Protein AF-A0A5R8ZY72-F1 (afdb_monomer_lite)

Sequence (227 aa):
MTNWKEHFWNKTVRDTLLGGVYLAILAAFWSLAKKGWDNYSSAASGLFEWLATPLTFSFEVPVWGIIIVYVAALVALAALSVQLGRRSFLLWRARSVLRQSRIDEERQQELARVADEVARRLGHDAPKVPAPTVTQSPPPSEDNSGRLRLVLSPFTVNLVTFAIFDFLKRIGRPATAAEISDKRKLDREEVLEVLYRLELDGLVEWDTDRYKRKLYALTPKGVAAAK

Radius of gyration: 31.61 Å; chains: 1; bounding box: 77×56×95 Å

Foldseek 3Di:
DPDPVVVVVVVVVVVVVVVVVVVVVVVVVVVCVVVCVVVVPPDPVPVVVVVPPDPPDPDDPPVVVVVVVVVVVVVVVVVVVVVVVVVVVVVVVVVVVVVVVVVVVVVVVVVVVVVVVVVVVVPDPPPPPPDPDPPPDPPDDPDDPDDPPPPDDPDPPDPLLLLLLVVLLVVVFWDALVRSCVVSVHDSVVSVVSLVVCVVVVQKDWDADPVRTTTIHGDPNVNVVND

InterPro domains:
  IPR036388 Winged helix-like DNA-binding domain superfamily [G3DSA:1.10.10.10] (145-227)
  IPR036390 Winged helix DNA-binding domain superfamily [SSF46785] (147-222)

Structure (mmCIF, N/CA/C/O backbone):
data_AF-A0A5R8ZY72-F1
#
_entry.id   AF-A0A5R8ZY72-F1
#
loop_
_atom_site.group_PDB
_atom_site.id
_atom_site.type_symbol
_atom_site.label_atom_id
_atom_site.label_alt_id
_atom_site.label_comp_id
_atom_site.label_asym_id
_atom_site.label_entity_id
_atom_site.label_seq_id
_atom_site.pdbx_PDB_ins_code
_atom_site.Cartn_x
_atom_site.Cartn_y
_atom_site.Cartn_z
_atom_site.occupancy
_atom_site.B_iso_or_equiv
_atom_site.auth_seq_id
_atom_site.auth_comp_id
_atom_site.auth_asym_id
_atom_site.auth_atom_id
_atom_site.pdbx_PDB_model_num
ATOM 1 N N . MET A 1 1 ? 36.702 5.501 -60.810 1.00 48.62 1 MET A N 1
ATOM 2 C CA . MET A 1 1 ? 36.052 6.153 -59.652 1.00 48.62 1 MET A CA 1
ATOM 3 C C . MET A 1 1 ? 34.739 5.434 -59.391 1.00 48.62 1 MET A C 1
ATOM 5 O O . MET A 1 1 ? 33.734 5.756 -60.002 1.00 48.62 1 MET A O 1
ATOM 9 N N . THR A 1 2 ? 34.776 4.373 -58.592 1.00 49.44 2 THR A N 1
ATOM 10 C CA . THR A 1 2 ? 33.597 3.573 -58.229 1.00 49.44 2 THR A CA 1
ATOM 11 C C . THR A 1 2 ? 32.667 4.387 -57.322 1.00 49.44 2 THR A C 1
ATOM 13 O O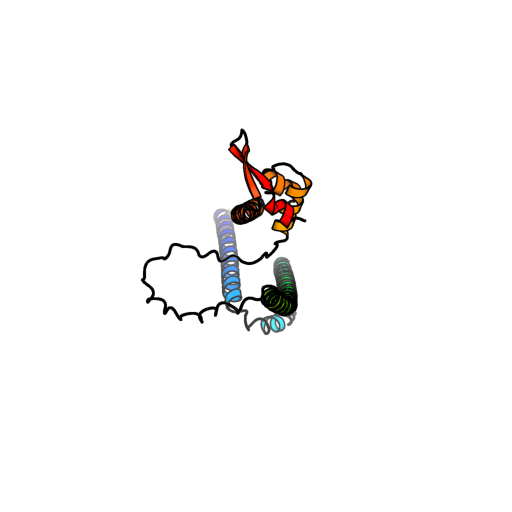 . THR A 1 2 ? 33.128 5.123 -56.450 1.00 49.44 2 THR A O 1
ATOM 16 N N . ASN A 1 3 ? 31.360 4.306 -57.584 1.00 57.09 3 ASN A N 1
ATOM 17 C CA . ASN A 1 3 ? 30.312 5.191 -57.071 1.00 57.09 3 ASN A CA 1
ATOM 18 C C . ASN A 1 3 ? 30.240 5.248 -55.535 1.00 57.09 3 ASN A C 1
ATOM 20 O O . ASN A 1 3 ? 29.509 4.495 -54.896 1.00 57.09 3 ASN A O 1
ATOM 24 N N . TRP A 1 4 ? 30.914 6.224 -54.929 1.00 49.41 4 TRP A N 1
ATOM 25 C CA . TRP A 1 4 ? 30.792 6.521 -53.496 1.00 49.41 4 TRP A CA 1
ATOM 26 C C . TRP A 1 4 ? 29.337 6.757 -53.056 1.00 49.41 4 TRP A C 1
ATOM 28 O O . TRP A 1 4 ? 28.944 6.359 -51.963 1.00 49.41 4 TRP A O 1
ATOM 38 N N . LYS A 1 5 ? 28.505 7.335 -53.931 1.00 63.16 5 LYS A N 1
ATOM 39 C CA . LYS A 1 5 ? 27.074 7.559 -53.665 1.00 63.16 5 LYS A CA 1
ATOM 40 C C . LYS A 1 5 ? 26.279 6.258 -53.500 1.00 63.16 5 L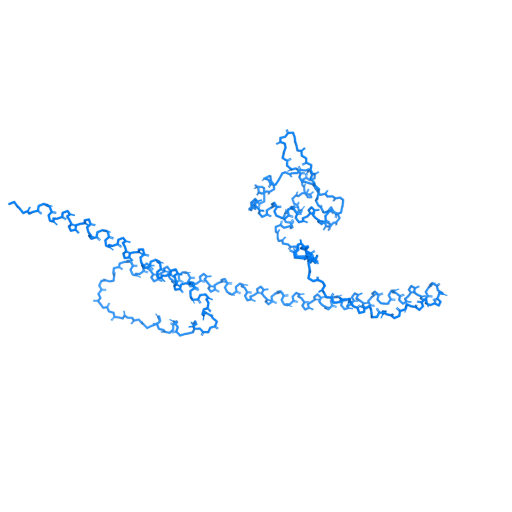YS A C 1
ATOM 42 O O . LYS A 1 5 ? 25.357 6.210 -52.694 1.00 63.16 5 LYS A O 1
ATOM 47 N N . GLU A 1 6 ? 26.663 5.199 -54.205 1.00 63.88 6 GLU A N 1
ATOM 48 C CA . GLU A 1 6 ? 25.975 3.902 -54.181 1.00 63.88 6 GLU A CA 1
ATOM 49 C C . GLU A 1 6 ? 26.269 3.134 -52.880 1.00 63.88 6 GLU A C 1
ATOM 51 O O . GLU A 1 6 ? 25.413 2.423 -52.352 1.00 63.88 6 GLU A O 1
ATOM 56 N N . HIS A 1 7 ? 27.452 3.356 -52.295 1.00 64.19 7 HIS A N 1
ATOM 57 C CA . HIS A 1 7 ? 27.852 2.741 -51.030 1.00 64.19 7 HIS A CA 1
ATOM 58 C C . HIS A 1 7 ? 27.135 3.354 -49.814 1.00 64.19 7 HIS A C 1
ATOM 60 O O . HIS A 1 7 ? 26.687 2.625 -48.928 1.00 64.19 7 HIS A O 1
ATOM 66 N N . PHE A 1 8 ? 26.961 4.680 -49.783 1.00 65.06 8 PHE A N 1
ATOM 67 C CA . PHE A 1 8 ? 26.232 5.344 -48.694 1.00 65.06 8 PHE A CA 1
ATOM 68 C C . PHE A 1 8 ? 24.728 5.077 -48.750 1.00 65.06 8 PHE A C 1
ATOM 70 O O . PHE A 1 8 ? 24.129 4.795 -47.712 1.00 65.06 8 PHE A O 1
ATOM 77 N N . TRP A 1 9 ? 24.133 5.083 -49.948 1.00 55.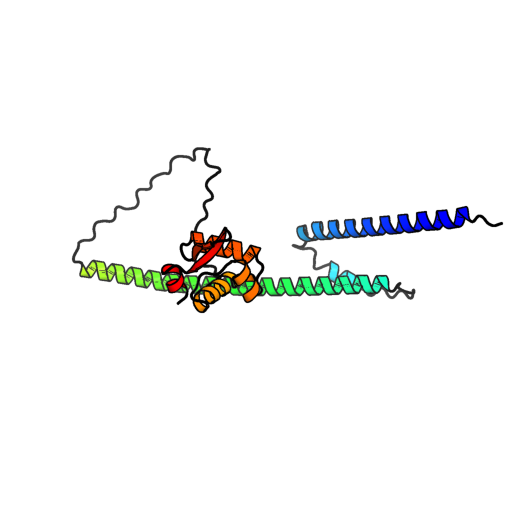72 9 TRP A N 1
ATOM 78 C CA . TRP A 1 9 ? 22.708 4.790 -50.111 1.00 55.72 9 TRP A CA 1
ATOM 79 C C . TRP A 1 9 ? 22.358 3.388 -49.598 1.00 55.72 9 TRP A C 1
ATOM 81 O O . TRP A 1 9 ? 21.416 3.221 -48.825 1.00 55.72 9 TRP A O 1
ATOM 91 N N . ASN A 1 10 ? 23.177 2.385 -49.929 1.00 68.38 10 ASN A N 1
ATOM 92 C CA . ASN A 1 10 ? 22.976 1.021 -49.440 1.00 68.38 10 ASN A CA 1
ATOM 93 C C . ASN A 1 10 ? 23.128 0.883 -47.919 1.00 68.38 10 ASN A C 1
ATOM 95 O O . ASN A 1 10 ? 22.452 0.046 -47.323 1.00 68.38 10 ASN A O 1
ATOM 99 N N . LYS A 1 11 ? 23.981 1.691 -47.278 1.00 68.62 11 LYS A N 1
ATOM 100 C CA . LYS A 1 11 ? 24.168 1.639 -45.823 1.00 68.62 11 LYS A CA 1
ATOM 101 C C . LYS A 1 11 ? 22.970 2.236 -45.081 1.00 68.62 11 LYS A C 1
ATOM 103 O O . LYS A 1 11 ? 22.391 1.571 -44.231 1.00 68.62 11 LYS A O 1
ATOM 108 N N . THR A 1 12 ? 22.525 3.432 -45.467 1.00 68.81 12 THR A N 1
ATOM 109 C CA . THR A 1 12 ? 21.388 4.104 -44.815 1.00 68.81 12 THR A CA 1
ATOM 110 C C . THR A 1 12 ? 20.076 3.351 -45.029 1.00 68.81 12 THR A C 1
ATOM 112 O O . THR A 1 12 ? 19.300 3.191 -44.089 1.00 68.81 12 THR A O 1
ATOM 115 N N . VAL A 1 13 ? 19.833 2.826 -46.233 1.00 67.12 13 VAL A N 1
ATOM 116 C CA . VAL A 1 13 ? 18.630 2.024 -46.506 1.00 67.12 13 VAL A CA 1
ATOM 117 C C . VAL A 1 13 ? 18.646 0.721 -45.701 1.00 67.12 13 VAL A C 1
ATOM 119 O O . VAL A 1 13 ? 17.627 0.361 -45.116 1.00 67.12 13 VAL A O 1
ATOM 122 N N . ARG A 1 14 ? 19.799 0.046 -45.588 1.00 67.12 14 ARG A N 1
ATOM 123 C CA . ARG A 1 14 ? 19.936 -1.184 -44.790 1.00 67.12 14 ARG A CA 1
ATOM 124 C C . ARG A 1 14 ? 19.714 -0.938 -43.299 1.00 67.12 14 ARG A C 1
ATOM 126 O O . ARG A 1 14 ? 18.977 -1.697 -42.678 1.00 67.12 14 ARG A O 1
ATOM 133 N N . ASP A 1 15 ? 20.286 0.124 -42.743 1.00 68.94 15 ASP A N 1
ATOM 134 C CA . ASP A 1 15 ? 20.157 0.438 -41.315 1.00 68.94 15 ASP A CA 1
ATOM 135 C C . ASP A 1 15 ? 18.717 0.852 -40.960 1.00 68.94 15 ASP A C 1
ATOM 137 O O . ASP A 1 15 ? 18.186 0.462 -39.919 1.00 68.94 15 ASP A O 1
ATOM 141 N N . THR A 1 16 ? 18.032 1.556 -41.868 1.00 69.38 16 THR A N 1
ATOM 142 C CA . THR A 1 16 ? 16.622 1.945 -41.686 1.00 69.38 16 THR A CA 1
ATOM 143 C C . THR A 1 16 ? 15.679 0.744 -41.832 1.00 69.38 16 THR A C 1
ATOM 145 O O . THR A 1 16 ? 14.731 0.603 -41.057 1.00 69.38 16 THR A O 1
ATOM 148 N N . LEU A 1 17 ? 15.961 -0.170 -42.769 1.00 67.44 17 LEU A N 1
ATOM 149 C CA . LEU A 1 17 ? 15.231 -1.435 -42.909 1.00 67.44 17 LEU A CA 1
ATOM 150 C C . LEU A 1 17 ? 15.414 -2.329 -41.677 1.00 67.44 17 LEU A C 1
ATOM 152 O O . LEU A 1 17 ? 14.433 -2.872 -41.174 1.00 67.44 17 LEU A O 1
ATOM 156 N N . LEU A 1 18 ? 16.633 -2.441 -41.145 1.00 69.50 18 LEU A N 1
ATOM 157 C CA . LEU A 1 18 ? 16.906 -3.218 -39.931 1.00 69.50 18 LEU A CA 1
ATOM 158 C C . LEU A 1 18 ? 16.210 -2.621 -38.699 1.00 69.50 18 LEU A C 1
ATOM 160 O O . LEU A 1 18 ? 15.627 -3.368 -37.911 1.00 69.50 18 LEU A O 1
ATOM 164 N N . GLY A 1 19 ? 16.191 -1.291 -38.564 1.00 69.94 19 GLY A N 1
ATOM 165 C CA . GLY A 1 19 ? 15.448 -0.605 -37.502 1.00 69.94 19 GLY A CA 1
ATOM 166 C C . GLY A 1 19 ? 13.931 -0.825 -37.590 1.00 69.94 19 GLY A C 1
ATOM 167 O O . GLY A 1 19 ? 13.285 -1.103 -36.577 1.00 69.94 19 GLY A O 1
ATOM 168 N N . GLY A 1 20 ? 13.366 -0.776 -38.801 1.00 69.81 20 GLY A N 1
ATOM 169 C CA . GLY A 1 20 ? 11.946 -1.055 -39.041 1.00 69.81 20 GLY A CA 1
ATOM 170 C C . GLY A 1 20 ? 11.559 -2.507 -38.743 1.00 69.81 20 GLY A C 1
ATOM 171 O O . GLY A 1 20 ? 10.540 -2.756 -38.098 1.00 69.81 20 GLY A O 1
ATOM 172 N N . VAL A 1 21 ? 12.401 -3.467 -39.137 1.00 67.94 21 VAL A N 1
ATOM 173 C CA . VAL A 1 21 ? 12.203 -4.894 -38.837 1.00 67.94 21 VAL A CA 1
ATOM 174 C C . VAL A 1 21 ? 12.263 -5.151 -37.329 1.00 67.94 21 VAL A C 1
ATOM 176 O O . VAL A 1 21 ? 11.414 -5.868 -36.802 1.00 67.94 21 VAL A O 1
ATOM 179 N N . TYR A 1 22 ? 13.195 -4.522 -36.608 1.00 71.50 22 TYR A N 1
ATOM 180 C CA . TYR A 1 22 ? 13.293 -4.664 -35.152 1.00 71.50 22 TYR A CA 1
ATOM 181 C C . TYR A 1 22 ? 12.036 -4.153 -34.430 1.00 71.50 22 TYR A C 1
ATOM 183 O O . TYR A 1 22 ? 11.494 -4.838 -33.560 1.00 71.50 22 TYR A O 1
ATOM 191 N N . LEU A 1 23 ? 11.518 -2.988 -34.833 1.00 66.88 23 LEU A N 1
ATOM 192 C CA . LEU A 1 23 ? 10.278 -2.428 -34.285 1.00 66.88 23 LEU A CA 1
ATOM 193 C C . LEU A 1 23 ? 9.049 -3.290 -34.610 1.00 66.88 23 LEU A C 1
ATOM 195 O O . LEU A 1 23 ? 8.193 -3.478 -33.744 1.00 66.88 23 LEU A O 1
ATOM 199 N N . ALA A 1 24 ? 8.975 -3.859 -35.816 1.00 66.56 24 ALA A N 1
ATOM 200 C CA . ALA A 1 24 ? 7.896 -4.767 -36.204 1.00 66.56 24 ALA A CA 1
ATOM 201 C C . ALA A 1 24 ? 7.916 -6.070 -35.388 1.00 66.56 24 ALA A C 1
ATOM 203 O O . ALA A 1 24 ? 6.865 -6.530 -34.940 1.00 66.56 24 ALA A O 1
ATOM 204 N N . ILE A 1 25 ? 9.104 -6.627 -35.134 1.00 67.94 25 ILE A N 1
ATOM 205 C CA . ILE A 1 25 ? 9.281 -7.804 -34.275 1.00 67.94 25 ILE A CA 1
ATOM 206 C C . ILE A 1 25 ? 8.833 -7.476 -32.846 1.00 67.94 25 ILE A C 1
ATOM 208 O O . ILE A 1 25 ? 8.017 -8.204 -32.283 1.00 67.94 25 ILE A O 1
ATOM 212 N N . LEU A 1 26 ? 9.275 -6.351 -32.276 1.00 71.62 26 LEU A N 1
ATOM 213 C CA . LEU A 1 26 ? 8.889 -5.939 -30.923 1.00 71.62 26 LEU A CA 1
ATOM 214 C C . LEU A 1 26 ? 7.365 -5.749 -30.785 1.00 71.62 26 LEU A C 1
ATOM 216 O O . LEU A 1 26 ? 6.764 -6.197 -29.808 1.00 71.62 26 LEU A O 1
ATOM 220 N N . ALA A 1 27 ? 6.728 -5.139 -31.789 1.00 67.06 27 ALA A N 1
ATOM 221 C CA . ALA A 1 27 ? 5.279 -4.954 -31.835 1.00 67.06 27 ALA A CA 1
ATOM 222 C C . ALA A 1 27 ? 4.523 -6.287 -31.983 1.00 67.06 27 ALA A C 1
ATOM 224 O O . ALA A 1 27 ? 3.491 -6.488 -31.336 1.00 67.06 27 ALA A O 1
ATOM 225 N N . ALA A 1 28 ? 5.049 -7.221 -32.780 1.00 64.62 28 ALA A N 1
ATOM 226 C CA . ALA A 1 28 ? 4.497 -8.566 -32.906 1.00 64.62 28 ALA A CA 1
ATOM 227 C C . ALA A 1 28 ? 4.594 -9.339 -31.581 1.00 64.62 28 ALA A C 1
ATOM 229 O O . ALA A 1 28 ? 3.602 -9.937 -31.168 1.00 64.62 28 ALA A O 1
ATOM 230 N N . PHE A 1 29 ? 5.723 -9.258 -30.866 1.00 67.12 29 PHE A N 1
ATOM 231 C CA . PHE A 1 29 ? 5.887 -9.855 -29.534 1.00 67.12 29 PHE A CA 1
ATOM 232 C C . PHE A 1 29 ? 4.962 -9.221 -28.491 1.00 67.12 29 PHE A C 1
ATOM 234 O O . PHE A 1 29 ? 4.364 -9.944 -27.698 1.00 67.12 29 PHE A O 1
ATOM 241 N N . TRP A 1 30 ? 4.774 -7.900 -28.521 1.00 73.31 30 TRP A N 1
ATOM 242 C CA . TRP A 1 30 ? 3.817 -7.212 -27.648 1.00 73.31 30 TRP A CA 1
ATOM 243 C C . TRP A 1 30 ? 2.370 -7.656 -27.919 1.00 73.31 30 TRP A C 1
ATOM 245 O O . TRP A 1 30 ? 1.605 -7.919 -26.990 1.00 73.31 30 TRP A O 1
ATOM 255 N N . SER A 1 31 ? 1.999 -7.807 -29.195 1.00 63.22 31 SER A N 1
ATOM 256 C CA . SER A 1 31 ? 0.680 -8.301 -29.606 1.00 63.22 31 SER A CA 1
ATOM 257 C C . SER A 1 31 ? 0.469 -9.776 -29.242 1.00 63.22 31 SER A C 1
ATOM 259 O O . SER A 1 31 ? -0.597 -10.130 -28.736 1.00 63.22 31 SER A O 1
ATOM 261 N N . LEU A 1 32 ? 1.486 -10.630 -29.426 1.00 54.84 32 LEU A N 1
ATOM 262 C CA . LEU A 1 32 ? 1.448 -12.043 -29.035 1.00 54.84 32 LEU A CA 1
ATOM 263 C C . LEU A 1 32 ? 1.414 -12.221 -27.517 1.00 54.84 32 LEU A C 1
ATOM 265 O O . LEU A 1 32 ? 0.702 -13.095 -27.039 1.00 54.84 32 LEU A O 1
ATOM 269 N N . ALA A 1 33 ? 2.142 -11.404 -26.755 1.00 55.91 33 ALA A N 1
ATOM 270 C CA . ALA A 1 33 ? 2.104 -11.431 -25.296 1.00 55.91 33 ALA A CA 1
ATOM 271 C C . ALA A 1 33 ? 0.718 -11.027 -24.779 1.00 55.91 33 ALA A C 1
ATOM 273 O O . ALA A 1 33 ? 0.165 -11.702 -23.911 1.00 55.91 33 ALA A O 1
ATOM 274 N N . LYS A 1 34 ? 0.118 -9.988 -25.377 1.00 58.28 34 LYS A N 1
ATOM 275 C CA . LYS A 1 34 ? -1.241 -9.542 -25.050 1.00 58.28 34 LYS A CA 1
ATOM 276 C C . LYS A 1 34 ? -2.290 -10.608 -25.398 1.00 58.28 34 LYS A C 1
ATOM 278 O O . LYS A 1 34 ? -3.049 -11.005 -24.526 1.00 58.28 34 LYS A O 1
ATOM 283 N N . LYS A 1 35 ? -2.261 -11.157 -26.621 1.00 46.72 35 LYS A N 1
ATOM 284 C CA . LYS A 1 35 ? -3.148 -12.264 -27.041 1.00 46.72 35 LYS A CA 1
ATOM 285 C C . LYS A 1 35 ? -2.897 -13.565 -26.283 1.00 46.72 35 LYS A C 1
ATOM 287 O O . LYS A 1 35 ? -3.811 -14.363 -26.119 1.00 46.72 35 LYS A O 1
ATOM 292 N N . GLY A 1 36 ? -1.661 -13.813 -25.867 1.00 49.34 36 GLY A N 1
ATOM 293 C CA . GLY A 1 36 ? -1.294 -14.964 -25.058 1.00 49.34 36 GLY A CA 1
ATOM 294 C C . GLY A 1 36 ? -1.966 -14.882 -23.698 1.00 49.34 36 GLY A C 1
ATOM 295 O O . GLY A 1 36 ? -2.588 -15.847 -23.268 1.00 49.34 36 GLY A O 1
ATOM 296 N N . TRP A 1 37 ? -1.924 -13.719 -23.050 1.00 47.88 37 TRP A N 1
ATOM 297 C CA . TRP A 1 37 ? -2.561 -13.526 -21.747 1.00 47.88 37 TRP A CA 1
ATOM 298 C C . TRP A 1 37 ? -4.070 -13.805 -21.768 1.00 47.88 37 TRP A C 1
ATOM 300 O O . TRP A 1 37 ? -4.597 -14.352 -20.801 1.00 47.88 37 TRP A O 1
ATOM 310 N N . ASP A 1 38 ? -4.714 -13.543 -22.905 1.00 51.50 38 ASP A N 1
ATOM 311 C CA . ASP A 1 38 ? -6.134 -13.821 -23.125 1.00 51.50 38 ASP A CA 1
ATOM 312 C C . ASP A 1 38 ? -6.421 -15.300 -23.481 1.00 51.50 38 ASP A C 1
ATOM 314 O O . ASP A 1 38 ? -7.514 -15.797 -23.221 1.00 51.50 38 ASP A O 1
ATOM 318 N N . ASN A 1 39 ? -5.438 -16.036 -24.024 1.00 45.75 39 ASN A N 1
ATOM 319 C CA . ASN A 1 39 ? -5.588 -17.423 -24.501 1.00 45.75 39 ASN A CA 1
ATOM 320 C C . ASN A 1 39 ? -4.944 -18.502 -23.593 1.00 45.75 39 ASN A C 1
ATOM 322 O O . ASN A 1 39 ? -5.186 -19.697 -23.781 1.00 45.75 39 ASN A O 1
ATOM 326 N N . TYR A 1 40 ? -4.123 -18.135 -22.600 1.00 48.78 40 TYR A N 1
ATOM 327 C CA . TYR A 1 40 ? -3.349 -19.069 -21.757 1.00 48.78 40 TYR A CA 1
ATOM 328 C C . TYR A 1 40 ? -4.151 -19.781 -20.646 1.00 48.78 40 TYR A C 1
ATOM 330 O O . TYR A 1 40 ? -3.561 -20.262 -19.677 1.00 48.78 40 TYR A O 1
ATOM 338 N N . SER A 1 41 ? -5.473 -19.935 -20.778 1.00 51.09 41 SER A N 1
ATOM 339 C CA . SER A 1 41 ? -6.209 -20.876 -19.918 1.00 51.09 41 SER A CA 1
ATOM 340 C C . SER A 1 41 ? -6.108 -22.338 -20.391 1.00 51.09 41 SER A C 1
ATOM 342 O O . SER A 1 41 ? -6.341 -23.225 -19.574 1.00 51.09 41 SER A O 1
ATOM 344 N N . SER A 1 42 ? -5.689 -22.632 -21.640 1.00 46.00 42 SER A N 1
ATOM 345 C CA . SER A 1 42 ? -5.556 -24.036 -22.100 1.00 46.00 42 SER A CA 1
ATOM 346 C C . SER A 1 42 ? -4.390 -24.395 -23.047 1.00 46.00 42 SER A C 1
ATOM 348 O O . SER A 1 42 ? -4.079 -25.577 -23.173 1.00 46.00 42 SER A O 1
ATOM 350 N N . ALA A 1 43 ? -3.676 -23.443 -23.667 1.00 43.88 43 ALA A N 1
ATOM 351 C CA . ALA A 1 43 ? -2.690 -23.746 -24.727 1.00 43.88 43 ALA A CA 1
ATOM 352 C C . ALA A 1 43 ? -1.221 -23.963 -24.277 1.00 43.88 43 ALA A C 1
ATOM 354 O O . ALA A 1 43 ? -0.369 -24.319 -25.091 1.00 43.88 43 ALA A O 1
ATOM 355 N N . ALA A 1 44 ? -0.888 -23.772 -22.994 1.00 49.88 44 ALA A N 1
ATOM 356 C CA . 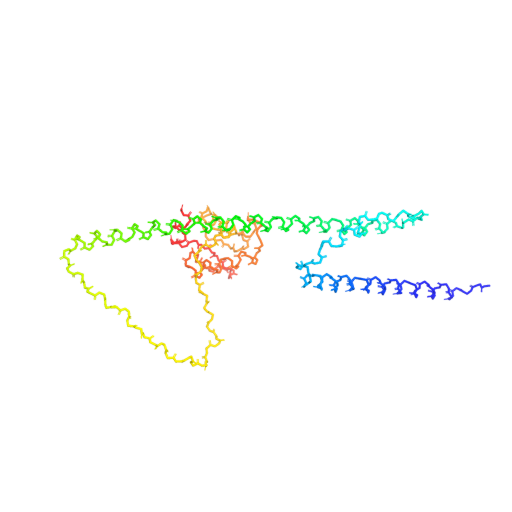ALA A 1 44 ? 0.504 -23.799 -22.514 1.00 49.88 44 ALA A CA 1
ATOM 357 C C . ALA A 1 44 ? 1.184 -25.188 -22.577 1.00 49.88 44 ALA A C 1
ATOM 359 O O . ALA A 1 44 ? 2.407 -25.267 -22.525 1.00 49.88 44 ALA A O 1
ATOM 360 N N . SER A 1 45 ? 0.420 -26.277 -22.717 1.00 45.56 45 SER A N 1
ATOM 361 C CA . SER A 1 45 ? 0.945 -27.653 -22.714 1.00 45.56 45 SER A CA 1
ATOM 362 C C . SER A 1 45 ? 1.624 -28.067 -24.026 1.00 45.56 45 SER A C 1
ATOM 364 O O . SER A 1 45 ? 2.558 -28.857 -23.989 1.00 45.56 45 SER A O 1
ATOM 366 N N . GLY A 1 46 ? 1.188 -27.547 -25.179 1.00 46.44 46 GLY A N 1
ATOM 367 C CA . GLY A 1 46 ? 1.720 -27.963 -26.490 1.00 46.44 46 GLY A CA 1
ATOM 368 C C . GLY A 1 46 ? 2.978 -27.207 -26.929 1.00 46.44 46 GLY A C 1
ATOM 369 O O . GLY A 1 46 ? 3.764 -27.702 -27.731 1.00 46.44 46 GLY A O 1
ATOM 370 N N . LEU A 1 47 ? 3.201 -26.006 -26.383 1.00 48.47 47 LEU A N 1
ATOM 371 C CA . LEU A 1 47 ? 4.321 -25.140 -26.769 1.00 48.47 47 LEU A CA 1
ATOM 372 C C . LEU A 1 47 ? 5.670 -25.631 -26.205 1.00 48.47 47 LEU A C 1
ATOM 374 O O . LEU A 1 47 ? 6.713 -25.404 -26.812 1.00 48.47 47 LEU A O 1
ATOM 378 N N . PHE A 1 48 ? 5.649 -26.323 -25.059 1.00 49.91 48 PHE A N 1
ATOM 379 C CA . PHE A 1 48 ? 6.853 -26.852 -24.409 1.00 49.91 48 PHE A CA 1
ATOM 380 C C . PHE A 1 48 ? 7.402 -28.118 -25.085 1.00 49.91 48 PHE A C 1
ATOM 382 O O . PHE A 1 48 ? 8.619 -28.272 -25.143 1.00 49.91 48 PHE A O 1
ATOM 389 N N . GLU A 1 49 ? 6.552 -28.983 -25.651 1.00 45.78 49 GLU A N 1
ATOM 390 C CA . GLU A 1 49 ? 7.012 -30.154 -26.423 1.00 45.78 49 GLU A CA 1
ATOM 391 C C . GLU A 1 49 ? 7.676 -29.746 -27.744 1.00 45.78 49 GLU A C 1
ATOM 393 O O . GLU A 1 49 ? 8.690 -30.321 -28.136 1.00 45.78 49 GLU A O 1
ATOM 398 N N . TRP A 1 50 ? 7.175 -28.695 -28.399 1.00 51.94 50 TRP A N 1
ATOM 399 C CA . TRP A 1 50 ? 7.764 -28.197 -29.643 1.00 51.94 50 TRP A CA 1
ATOM 400 C C . TRP A 1 50 ? 9.136 -27.533 -29.420 1.00 51.94 50 TRP A C 1
ATOM 402 O O . TRP A 1 50 ? 10.064 -27.747 -30.197 1.00 51.94 50 TRP A O 1
ATOM 412 N N . LEU A 1 51 ? 9.303 -26.805 -28.307 1.00 47.75 51 LEU A N 1
ATOM 413 C CA . LEU A 1 51 ? 10.576 -26.186 -27.903 1.00 47.75 51 LEU A CA 1
ATOM 414 C C . LEU A 1 51 ? 11.657 -27.197 -27.479 1.00 47.75 51 LEU A C 1
ATOM 416 O O . LEU A 1 51 ? 12.840 -26.864 -27.515 1.00 47.75 51 LEU A O 1
ATOM 420 N N . ALA A 1 52 ? 11.275 -28.417 -27.090 1.00 45.22 52 ALA A N 1
ATOM 421 C CA . ALA A 1 52 ? 12.201 -29.464 -26.657 1.00 45.22 52 ALA A CA 1
ATOM 422 C C . ALA A 1 52 ? 12.777 -30.304 -27.811 1.00 45.22 52 ALA A C 1
ATOM 424 O O . ALA A 1 52 ? 13.599 -31.182 -27.560 1.00 45.22 52 ALA A O 1
ATOM 425 N N . THR A 1 53 ? 12.384 -30.046 -29.063 1.00 48.53 53 THR A N 1
ATOM 426 C CA . THR A 1 53 ? 12.943 -30.749 -30.227 1.00 48.53 53 THR A CA 1
ATOM 427 C C . THR A 1 53 ? 14.221 -30.024 -30.669 1.00 48.53 53 THR A C 1
ATOM 429 O O . THR A 1 53 ? 14.129 -28.928 -31.227 1.00 48.53 53 THR A O 1
ATOM 432 N N . PRO A 1 54 ? 15.432 -30.559 -30.415 1.00 43.56 54 PRO A N 1
ATOM 433 C CA . PRO A 1 54 ? 16.655 -29.841 -30.733 1.00 43.56 54 PRO A CA 1
ATOM 434 C C . PRO A 1 54 ? 16.860 -29.842 -32.252 1.00 43.56 54 PRO A C 1
ATOM 436 O O . PRO A 1 54 ? 17.169 -30.872 -32.854 1.00 43.56 54 PRO A O 1
ATOM 439 N N . LEU A 1 55 ? 16.708 -28.669 -32.871 1.00 42.06 55 LEU A N 1
ATOM 440 C CA . LEU A 1 55 ? 17.172 -28.397 -34.229 1.00 42.06 55 LEU A CA 1
ATOM 441 C C . LEU A 1 55 ? 18.705 -28.518 -34.255 1.00 42.06 55 LEU A C 1
ATOM 443 O O . LEU A 1 55 ? 19.443 -27.567 -34.013 1.00 42.06 55 LEU A O 1
ATOM 447 N N . THR A 1 56 ? 19.179 -29.726 -34.543 1.00 40.12 56 THR A N 1
ATOM 448 C CA . THR A 1 56 ? 20.558 -30.036 -34.921 1.00 40.12 56 THR A CA 1
ATOM 449 C C . THR A 1 56 ? 20.788 -29.531 -36.343 1.00 40.12 56 THR A C 1
ATOM 451 O O . THR A 1 56 ? 20.698 -30.278 -37.310 1.00 40.12 56 THR A O 1
ATOM 454 N N . PHE A 1 57 ? 21.059 -28.234 -36.489 1.00 43.09 57 PHE A N 1
ATOM 455 C CA . PHE A 1 57 ? 21.532 -27.670 -37.752 1.00 43.09 57 PHE A CA 1
ATOM 456 C C . PHE A 1 57 ? 22.921 -27.064 -37.546 1.00 43.09 57 PHE A C 1
ATOM 458 O O . PHE A 1 57 ? 23.101 -26.126 -36.773 1.00 43.09 57 PHE A O 1
ATOM 465 N N . SER A 1 58 ? 23.910 -27.641 -38.236 1.00 39.25 58 SER A N 1
ATOM 466 C CA . SER A 1 58 ? 25.321 -27.236 -38.267 1.00 39.25 58 SER A CA 1
ATOM 467 C C . SER A 1 58 ? 25.538 -25.939 -39.053 1.00 39.25 58 SER A C 1
ATOM 469 O O . SER A 1 58 ? 26.190 -25.940 -40.093 1.00 39.25 58 SER A O 1
ATOM 471 N N . PHE A 1 59 ? 24.998 -24.829 -38.562 1.00 47.06 59 PHE A N 1
ATOM 472 C CA . PHE A 1 59 ? 25.302 -23.495 -39.073 1.00 47.06 59 PHE A CA 1
ATOM 473 C C . PHE A 1 59 ? 25.630 -22.571 -37.908 1.00 47.06 59 PHE A C 1
ATOM 475 O O . PHE A 1 59 ? 25.038 -22.702 -36.841 1.00 47.06 59 PHE A O 1
ATOM 482 N N . GLU A 1 60 ? 26.593 -21.671 -38.117 1.00 49.47 60 GLU A N 1
ATOM 483 C CA . GLU A 1 60 ? 26.974 -20.592 -37.203 1.00 49.47 60 GLU A CA 1
ATOM 484 C C . GLU A 1 60 ? 25.721 -19.867 -36.700 1.00 49.47 60 GLU A C 1
ATOM 486 O O . GLU A 1 60 ? 25.197 -18.967 -37.353 1.00 49.47 60 GLU A O 1
ATOM 491 N N . VAL A 1 61 ? 25.194 -20.289 -35.550 1.00 50.50 61 VAL A N 1
ATOM 492 C CA . VAL A 1 61 ? 24.056 -19.619 -34.934 1.00 50.50 61 VAL A CA 1
ATOM 493 C C . VAL A 1 61 ? 24.580 -18.255 -34.495 1.00 50.50 61 VAL A C 1
ATOM 495 O O . VAL A 1 61 ? 25.459 -18.206 -33.627 1.00 50.50 61 VAL A O 1
ATOM 498 N N . PRO A 1 62 ? 24.101 -17.140 -35.082 1.00 58.19 62 PRO A N 1
ATOM 499 C CA . PRO A 1 62 ? 24.549 -15.825 -34.665 1.00 58.19 62 PRO A CA 1
ATOM 500 C C . PRO A 1 62 ? 24.239 -15.702 -33.178 1.00 58.19 62 PRO A C 1
ATOM 502 O O . PRO A 1 62 ? 23.124 -16.001 -32.755 1.00 58.19 62 PRO A O 1
ATOM 505 N N . VAL A 1 63 ? 25.227 -15.281 -32.388 1.00 55.97 63 VAL A N 1
ATOM 506 C CA . VAL A 1 63 ? 25.188 -15.186 -30.914 1.00 55.97 63 VAL A CA 1
ATOM 507 C C . VAL A 1 63 ? 23.863 -14.598 -30.386 1.00 55.97 63 VAL A C 1
ATOM 509 O O . VAL A 1 63 ? 23.359 -15.008 -29.343 1.00 55.97 63 VAL A O 1
ATOM 512 N N . TRP A 1 64 ? 23.234 -13.711 -31.158 1.00 52.84 64 TRP A N 1
ATOM 513 C CA . TRP A 1 64 ? 21.903 -13.146 -30.925 1.00 52.84 64 TRP A CA 1
ATOM 514 C C . TRP A 1 64 ? 20.768 -14.171 -30.752 1.00 52.84 64 TRP A C 1
ATOM 516 O O . TRP A 1 64 ? 19.903 -13.966 -29.905 1.00 52.84 64 TRP A O 1
ATOM 526 N N . GLY A 1 65 ? 20.767 -15.286 -31.488 1.00 63.88 65 GLY A N 1
ATOM 527 C CA . GLY A 1 65 ? 19.756 -16.342 -31.359 1.00 63.88 65 GLY A CA 1
ATOM 528 C C . GLY A 1 65 ? 19.816 -17.046 -30.002 1.00 63.88 65 GLY A C 1
ATOM 529 O O . GLY A 1 65 ? 18.784 -17.273 -29.374 1.00 63.88 65 GLY A O 1
ATOM 530 N N . ILE A 1 66 ? 21.028 -17.296 -29.498 1.00 63.66 66 ILE A N 1
ATOM 531 C CA . ILE A 1 66 ? 21.245 -17.887 -28.170 1.00 63.66 66 ILE A CA 1
ATOM 532 C C . ILE A 1 66 ? 20.779 -16.915 -27.081 1.00 63.66 66 ILE A C 1
ATOM 534 O O . ILE A 1 66 ? 20.113 -17.333 -26.137 1.00 63.66 66 ILE A O 1
ATOM 538 N N . ILE A 1 67 ? 21.055 -15.614 -27.236 1.00 63.22 67 ILE A N 1
ATOM 539 C CA . ILE A 1 67 ? 20.603 -14.582 -26.290 1.00 63.22 67 ILE A CA 1
ATOM 540 C C . ILE A 1 67 ? 19.070 -14.535 -26.227 1.00 63.22 67 ILE A C 1
ATOM 542 O O . ILE A 1 67 ? 18.513 -14.506 -25.132 1.00 63.22 67 ILE A O 1
ATOM 546 N N . ILE A 1 68 ? 18.376 -14.581 -27.368 1.00 68.75 68 ILE A N 1
ATOM 547 C CA . ILE A 1 68 ? 16.904 -14.561 -27.405 1.00 68.75 68 ILE A CA 1
ATOM 548 C C . ILE A 1 68 ? 16.321 -15.798 -26.711 1.00 68.75 68 ILE A C 1
ATOM 550 O O . ILE A 1 68 ? 15.410 -15.661 -25.893 1.00 68.75 68 ILE A O 1
ATOM 554 N N . VAL A 1 69 ? 16.867 -16.989 -26.977 1.00 72.81 69 VAL A N 1
ATOM 555 C CA . VAL A 1 69 ? 16.432 -18.233 -26.317 1.00 72.81 69 VAL A CA 1
ATOM 556 C C . VAL A 1 69 ? 16.691 -18.174 -24.811 1.00 72.81 69 VAL A C 1
ATOM 558 O O . VAL A 1 69 ? 15.823 -18.545 -24.022 1.00 72.81 69 VAL A O 1
ATOM 561 N N . TYR A 1 70 ? 17.843 -17.648 -24.394 1.00 73.31 70 TYR A N 1
ATOM 562 C CA . TYR A 1 70 ? 18.197 -17.515 -22.983 1.00 73.31 70 TYR A CA 1
ATOM 563 C C . TYR A 1 70 ? 17.276 -16.534 -22.248 1.00 73.31 70 TYR A C 1
ATOM 565 O O . TYR A 1 70 ? 16.767 -16.841 -21.171 1.00 73.31 70 TYR A O 1
ATOM 573 N N . VAL A 1 71 ? 16.992 -15.375 -22.849 1.00 71.19 71 VAL A N 1
ATOM 574 C CA . VAL A 1 71 ? 16.061 -14.385 -22.287 1.00 71.19 71 VAL A CA 1
ATOM 575 C C . VAL A 1 71 ? 14.646 -14.959 -22.213 1.00 71.19 71 VAL A C 1
ATOM 577 O O . VAL A 1 71 ? 13.994 -14.823 -21.179 1.00 71.19 71 VAL A O 1
ATOM 580 N N . ALA A 1 72 ? 14.183 -15.660 -23.251 1.00 74.56 72 ALA A N 1
ATOM 581 C CA . ALA A 1 72 ? 12.881 -16.324 -23.233 1.00 74.56 72 ALA A CA 1
ATOM 582 C C . ALA A 1 72 ? 12.793 -17.390 -22.126 1.00 74.56 72 ALA A C 1
ATOM 584 O O . ALA A 1 72 ? 11.794 -17.441 -21.406 1.00 74.56 72 ALA A O 1
ATOM 585 N N . ALA A 1 73 ? 13.849 -18.186 -21.932 1.00 73.31 73 ALA A N 1
ATOM 586 C CA . ALA A 1 73 ? 13.918 -19.185 -20.867 1.00 73.31 73 ALA A CA 1
ATOM 587 C C . ALA A 1 73 ? 13.888 -18.548 -19.466 1.00 73.31 73 ALA A C 1
ATOM 589 O O . ALA A 1 73 ? 13.161 -19.021 -18.591 1.00 73.31 73 ALA A O 1
ATOM 590 N N . LEU A 1 74 ? 14.609 -17.442 -19.251 1.00 72.88 74 LEU A N 1
ATOM 591 C CA . LEU A 1 74 ? 14.586 -16.707 -17.981 1.00 72.88 74 LEU A CA 1
ATOM 592 C C . LEU A 1 74 ? 13.212 -16.093 -17.689 1.00 72.88 74 LEU A C 1
ATOM 594 O O . LEU A 1 74 ? 12.729 -16.176 -16.559 1.00 72.88 74 LEU A O 1
ATOM 598 N N . VAL A 1 75 ? 12.558 -15.519 -18.701 1.00 75.25 75 VAL A N 1
ATOM 599 C CA . VAL A 1 75 ? 11.201 -14.970 -18.566 1.00 75.25 75 VAL A CA 1
ATOM 600 C C . VAL A 1 75 ? 10.194 -16.084 -18.268 1.00 75.25 75 VAL A C 1
ATOM 602 O O . VAL A 1 75 ? 9.341 -15.915 -17.396 1.00 75.25 75 VAL A O 1
ATOM 605 N N . ALA A 1 76 ? 10.319 -17.246 -18.916 1.00 70.44 76 ALA A N 1
ATOM 606 C CA . ALA A 1 76 ? 9.477 -18.407 -18.639 1.00 70.44 76 ALA A CA 1
ATOM 607 C C . ALA A 1 76 ? 9.668 -18.935 -17.204 1.00 70.44 76 ALA A C 1
ATOM 609 O O . ALA A 1 76 ? 8.683 -19.193 -16.508 1.00 70.44 76 ALA A O 1
ATOM 610 N N . LEU A 1 77 ? 10.914 -19.032 -16.722 1.00 72.31 77 LEU A N 1
ATOM 611 C CA . LEU A 1 77 ? 11.226 -19.437 -15.344 1.00 72.31 77 LEU A CA 1
ATOM 612 C C . LEU A 1 77 ? 10.686 -18.441 -14.307 1.00 72.31 77 LEU A C 1
ATOM 614 O O . LEU A 1 77 ? 10.132 -18.852 -13.284 1.00 72.31 77 LEU A O 1
ATOM 618 N N . ALA A 1 78 ? 10.788 -17.139 -14.579 1.00 69.31 78 ALA A N 1
ATOM 619 C CA . ALA A 1 78 ? 10.213 -16.101 -13.726 1.00 69.31 78 ALA A CA 1
ATOM 620 C C . ALA A 1 78 ? 8.675 -16.161 -13.704 1.00 69.31 78 ALA A C 1
ATOM 622 O O . ALA A 1 78 ? 8.059 -16.042 -12.646 1.00 69.31 78 ALA A O 1
ATOM 623 N N . ALA A 1 79 ? 8.031 -16.407 -14.847 1.00 71.75 79 ALA A N 1
ATOM 624 C CA . ALA A 1 79 ? 6.580 -16.567 -14.905 1.00 71.75 79 ALA A CA 1
ATOM 625 C C . ALA A 1 79 ? 6.103 -17.803 -14.115 1.00 71.75 79 ALA A C 1
ATOM 627 O O . ALA A 1 79 ? 5.108 -17.730 -13.386 1.00 71.75 79 ALA A O 1
ATOM 628 N N . LEU A 1 80 ? 6.832 -18.920 -14.206 1.00 72.12 80 LEU A N 1
ATOM 629 C CA . LEU A 1 80 ? 6.557 -20.148 -13.451 1.00 72.12 80 LEU A CA 1
ATOM 630 C C . LEU A 1 80 ? 6.707 -19.949 -11.936 1.00 72.12 80 LEU A C 1
ATOM 632 O O . LEU A 1 80 ? 5.847 -20.403 -11.175 1.00 72.12 80 LEU A O 1
ATOM 636 N N . SER A 1 81 ? 7.744 -19.237 -11.482 1.00 74.25 81 SER A N 1
ATOM 637 C CA . SER A 1 81 ? 7.942 -18.959 -10.052 1.00 74.25 81 SER A CA 1
ATOM 638 C C . SER A 1 81 ? 6.826 -18.076 -9.477 1.00 74.25 81 SER A C 1
ATOM 640 O O . SER A 1 81 ? 6.309 -18.358 -8.392 1.00 74.25 81 SER A O 1
ATOM 642 N N . VAL A 1 82 ? 6.361 -17.081 -10.241 1.00 73.00 82 VAL A N 1
ATOM 643 C CA . VAL A 1 82 ? 5.217 -16.232 -9.870 1.00 73.00 82 VAL A CA 1
ATOM 644 C C . VAL A 1 82 ? 3.916 -17.040 -9.805 1.00 73.00 82 VAL A C 1
ATOM 646 O O . VAL A 1 82 ? 3.133 -16.876 -8.863 1.00 73.00 82 VAL A O 1
ATOM 649 N N . GLN A 1 83 ? 3.676 -17.955 -10.751 1.00 70.31 83 GLN A N 1
ATOM 650 C CA . GLN A 1 83 ? 2.490 -18.819 -10.714 1.00 70.31 83 GLN A CA 1
ATOM 651 C C . GLN A 1 83 ? 2.487 -19.769 -9.508 1.00 70.31 83 GLN A C 1
ATOM 653 O O . GLN A 1 83 ? 1.448 -19.928 -8.857 1.00 70.31 83 GLN A O 1
ATOM 658 N N . LEU A 1 84 ? 3.633 -20.370 -9.178 1.00 78.06 84 LEU A N 1
ATOM 659 C CA . LEU A 1 84 ? 3.776 -21.231 -8.000 1.00 78.06 84 LEU A CA 1
ATOM 660 C C . LEU A 1 84 ? 3.565 -20.446 -6.699 1.00 78.06 84 LEU A C 1
ATOM 662 O O . LEU A 1 84 ? 2.848 -20.915 -5.810 1.00 78.06 84 LEU A O 1
ATOM 666 N N . GLY A 1 85 ? 4.096 -19.223 -6.613 1.00 78.06 85 GLY A N 1
ATOM 667 C CA . GLY A 1 85 ? 3.841 -18.315 -5.493 1.00 78.06 85 GLY A CA 1
ATOM 668 C C . GLY A 1 85 ? 2.353 -17.984 -5.337 1.00 78.06 85 GLY A C 1
ATOM 669 O O . GLY A 1 85 ? 1.808 -18.061 -4.235 1.00 78.06 85 GLY A O 1
ATOM 670 N N . ARG A 1 86 ? 1.657 -17.706 -6.448 1.00 76.56 86 ARG A N 1
ATOM 671 C CA . ARG A 1 86 ? 0.219 -17.397 -6.447 1.00 76.56 86 ARG A CA 1
ATOM 672 C C . ARG A 1 86 ? -0.636 -18.593 -6.022 1.00 76.56 86 ARG A C 1
ATOM 674 O O . ARG A 1 86 ? -1.565 -18.413 -5.238 1.00 76.56 86 ARG A O 1
ATOM 681 N N . ARG A 1 87 ? -0.321 -19.811 -6.481 1.00 75.62 87 ARG A N 1
ATOM 682 C CA . ARG A 1 87 ? -1.026 -21.038 -6.055 1.00 75.62 87 ARG A CA 1
ATOM 683 C C . ARG A 1 87 ? -0.849 -21.305 -4.561 1.00 75.62 87 ARG A C 1
ATOM 685 O O . ARG A 1 87 ? -1.835 -21.552 -3.870 1.00 75.62 87 ARG A O 1
ATOM 692 N N . SER A 1 88 ? 0.375 -21.181 -4.054 1.00 78.31 88 SER A N 1
ATOM 693 C CA . SER A 1 88 ? 0.668 -21.336 -2.625 1.00 78.31 88 SER A CA 1
ATOM 694 C C . SER A 1 88 ? -0.038 -20.276 -1.776 1.00 78.31 88 SER A C 1
ATOM 696 O O . SER A 1 88 ? -0.600 -20.597 -0.729 1.00 78.31 88 SER A O 1
ATOM 698 N N . PHE A 1 89 ? -0.095 -19.029 -2.251 1.00 77.81 89 PHE A N 1
ATOM 699 C CA . PHE A 1 89 ? -0.822 -17.952 -1.580 1.00 77.81 89 PHE A CA 1
ATOM 700 C C . PHE A 1 89 ? -2.339 -18.176 -1.564 1.00 77.81 89 PHE A C 1
ATOM 702 O O . PHE A 1 89 ? -2.975 -17.949 -0.536 1.00 77.81 89 PHE A O 1
ATOM 709 N N . LEU A 1 90 ? -2.929 -18.653 -2.666 1.00 77.19 90 LEU A N 1
ATOM 710 C CA . LEU A 1 90 ? -4.357 -18.987 -2.727 1.00 77.19 90 LEU A CA 1
ATOM 711 C C . LEU A 1 90 ? -4.711 -20.145 -1.790 1.00 77.19 90 LEU A C 1
ATOM 713 O O . LEU A 1 90 ? -5.708 -20.057 -1.078 1.00 77.19 90 LEU A O 1
ATOM 717 N N . LEU A 1 91 ? -3.880 -21.191 -1.730 1.00 84.12 91 LEU A N 1
ATOM 718 C CA . LEU A 1 91 ? -4.053 -22.295 -0.779 1.00 84.12 91 LEU A CA 1
ATOM 719 C C . LEU A 1 91 ? -3.923 -21.821 0.672 1.00 84.12 91 LEU A C 1
ATOM 721 O O . LEU A 1 91 ? -4.723 -22.208 1.525 1.00 84.12 91 LEU A O 1
ATOM 725 N N . TRP A 1 92 ? -2.954 -20.947 0.955 1.00 82.50 92 TRP A N 1
ATOM 726 C CA . TRP A 1 92 ? -2.791 -20.342 2.275 1.00 82.50 92 TRP A CA 1
ATOM 727 C C . TRP A 1 92 ? -4.001 -19.479 2.661 1.00 82.50 92 TRP A C 1
ATOM 729 O O . TRP A 1 92 ? -4.542 -19.641 3.754 1.00 82.50 92 TRP A O 1
ATOM 739 N N . ARG A 1 93 ? -4.495 -18.639 1.740 1.00 72.88 93 ARG A N 1
ATOM 740 C CA . ARG A 1 93 ? -5.726 -17.847 1.908 1.00 72.88 93 ARG A CA 1
ATOM 741 C C . ARG A 1 93 ? -6.938 -18.745 2.156 1.00 72.88 93 ARG A C 1
ATOM 743 O O . ARG A 1 93 ? -7.658 -18.505 3.117 1.00 72.88 93 ARG A O 1
ATOM 750 N N . ALA A 1 94 ? -7.137 -19.792 1.357 1.00 79.12 94 ALA A N 1
ATOM 751 C CA . ALA A 1 94 ? -8.247 -20.731 1.526 1.00 79.12 94 ALA A CA 1
ATOM 752 C C . ALA A 1 94 ? -8.194 -21.431 2.894 1.00 79.12 94 ALA A C 1
ATOM 754 O O . ALA A 1 94 ? -9.200 -21.500 3.599 1.00 79.12 94 ALA A O 1
ATOM 755 N N . ARG A 1 95 ? -7.005 -21.870 3.328 1.00 80.06 95 ARG A N 1
ATOM 756 C CA . ARG A 1 95 ? -6.811 -22.474 4.654 1.00 80.06 95 ARG A CA 1
ATOM 757 C C . ARG A 1 95 ? -7.052 -21.478 5.792 1.00 80.06 95 ARG A C 1
ATOM 759 O O . ARG A 1 95 ? -7.613 -21.859 6.817 1.00 80.06 95 ARG A O 1
ATOM 766 N N . SER A 1 96 ? -6.655 -20.219 5.614 1.00 75.19 96 SER A N 1
ATOM 767 C CA . SER A 1 96 ? -6.907 -19.142 6.577 1.00 75.19 96 SER A CA 1
ATOM 768 C C . SER A 1 96 ? -8.404 -18.852 6.715 1.00 75.19 96 SER A C 1
ATOM 770 O O . SER A 1 96 ? -8.903 -18.779 7.833 1.00 75.19 96 SER A O 1
ATOM 772 N N . VAL A 1 97 ? -9.133 -18.769 5.596 1.00 72.69 97 VAL A N 1
ATOM 773 C CA . VAL A 1 97 ? -10.591 -18.545 5.575 1.00 72.69 97 VAL A CA 1
ATOM 774 C C . VAL A 1 97 ? -11.342 -19.700 6.242 1.00 72.69 97 VAL A C 1
ATOM 776 O O . VAL A 1 97 ? -12.198 -19.458 7.089 1.00 72.69 97 VAL A O 1
ATOM 779 N N . LEU A 1 98 ? -10.975 -20.953 5.949 1.00 73.38 98 LEU A N 1
ATOM 780 C CA . LEU A 1 98 ? -11.576 -22.122 6.604 1.00 73.38 98 LEU A CA 1
ATOM 781 C C . LEU A 1 98 ? -11.343 -22.115 8.122 1.00 73.38 98 LEU A C 1
ATOM 783 O O . LEU A 1 98 ? -12.258 -22.401 8.890 1.00 73.38 98 LEU A O 1
ATOM 787 N N . ARG A 1 99 ? -10.143 -21.732 8.578 1.00 75.25 99 ARG A N 1
ATOM 788 C CA . ARG A 1 99 ? -9.843 -21.618 10.013 1.00 75.25 99 ARG A CA 1
ATOM 789 C C . ARG A 1 99 ? -10.650 -20.507 10.685 1.00 75.25 99 ARG A C 1
ATOM 791 O O . ARG A 1 99 ? -11.081 -20.688 11.817 1.00 75.25 99 ARG A O 1
ATOM 798 N N . GLN A 1 100 ? -10.851 -19.387 9.996 1.00 66.88 100 GLN A N 1
ATOM 799 C CA . GLN A 1 100 ? -11.595 -18.247 10.522 1.00 66.88 100 GLN A CA 1
ATOM 800 C C . GLN A 1 100 ? -13.091 -18.551 10.652 1.00 66.88 100 GLN A C 1
ATOM 802 O O . GLN A 1 100 ? -13.664 -18.256 11.694 1.00 66.88 100 GLN A O 1
ATOM 807 N N . SER A 1 101 ? -13.677 -19.267 9.682 1.00 71.88 101 SER A N 1
ATOM 808 C CA . SER A 1 101 ? -15.084 -19.695 9.753 1.00 71.88 101 SER A CA 1
ATOM 809 C C . SER A 1 101 ? -15.398 -20.514 11.012 1.00 71.88 101 SER A C 1
ATOM 811 O O . SER A 1 101 ? -16.398 -20.270 11.676 1.00 71.88 101 SER A O 1
ATOM 813 N N . ARG A 1 102 ? -14.485 -21.406 11.413 1.00 73.81 102 ARG A N 1
ATOM 814 C CA . ARG A 1 102 ? -14.634 -22.222 12.625 1.00 73.81 102 ARG A CA 1
ATOM 815 C C . ARG A 1 102 ? -14.555 -21.395 13.914 1.00 73.81 102 ARG A C 1
ATOM 817 O O . ARG A 1 102 ? -15.241 -21.697 14.881 1.00 73.81 102 ARG A O 1
ATOM 824 N N . ILE A 1 103 ? -13.726 -20.351 13.927 1.00 67.62 103 ILE A N 1
ATOM 825 C CA . ILE A 1 103 ? -13.580 -19.445 15.079 1.00 67.62 103 ILE A CA 1
ATOM 826 C C . ILE A 1 103 ? -14.820 -18.553 15.222 1.00 67.62 103 ILE A C 1
ATOM 828 O O . ILE A 1 103 ? -15.238 -18.246 16.338 1.00 67.62 103 ILE A O 1
ATOM 832 N N . ASP A 1 104 ? -15.420 -18.149 14.104 1.00 74.06 104 ASP A N 1
ATOM 833 C CA . ASP A 1 104 ? -16.643 -17.349 14.114 1.00 74.06 104 ASP A CA 1
ATOM 834 C C . ASP A 1 104 ? -17.859 -18.176 14.569 1.00 74.06 104 ASP A C 1
ATOM 836 O O . ASP A 1 104 ? -18.693 -17.652 15.306 1.00 74.06 104 ASP A O 1
ATOM 840 N N . GLU A 1 105 ? -17.922 -19.472 14.239 1.00 77.94 105 GLU A N 1
ATOM 841 C CA . GLU A 1 105 ? -18.925 -20.402 14.789 1.00 77.94 105 GLU A CA 1
ATOM 842 C C . GLU A 1 105 ? -18.795 -20.560 16.313 1.00 77.94 105 GLU A C 1
ATOM 844 O O . GLU A 1 105 ? -19.793 -20.445 17.029 1.00 77.94 105 GLU A O 1
ATOM 849 N N . GLU A 1 106 ? -17.577 -20.756 16.833 1.00 82.12 106 GLU A N 1
ATOM 850 C CA . GLU A 1 106 ? -17.330 -20.856 18.282 1.00 82.12 106 GLU A CA 1
ATOM 851 C C . GLU A 1 106 ? -17.696 -19.547 19.009 1.00 82.12 106 GLU A C 1
ATOM 853 O O . GLU A 1 106 ? -18.381 -19.573 20.034 1.00 82.12 106 GLU A O 1
ATOM 858 N N . ARG A 1 107 ? -17.338 -18.383 18.444 1.00 74.12 107 ARG A N 1
ATOM 859 C CA . ARG A 1 107 ? -17.711 -17.073 19.010 1.00 74.12 107 ARG A CA 1
ATOM 860 C C . ARG A 1 107 ? -19.208 -16.794 18.945 1.00 74.12 107 ARG A C 1
ATOM 862 O O . ARG A 1 107 ? -19.742 -16.208 19.883 1.00 74.12 107 ARG A O 1
ATOM 869 N N . GLN A 1 108 ? -19.895 -17.175 17.868 1.00 71.00 108 GLN A N 1
ATOM 870 C CA . GLN A 1 108 ? -21.350 -17.022 17.780 1.00 71.00 108 GLN A CA 1
ATOM 871 C C . GLN A 1 108 ? -22.069 -17.904 18.804 1.00 71.00 108 GLN A C 1
ATOM 873 O O . GLN A 1 108 ? -23.030 -17.445 19.420 1.00 71.00 108 GLN A O 1
ATOM 878 N N . GLN A 1 109 ? -21.583 -19.126 19.042 1.00 82.19 109 GLN A N 1
ATOM 879 C CA . GLN A 1 109 ? -22.117 -19.996 20.093 1.00 82.19 109 GLN A CA 1
ATOM 880 C C . GLN A 1 109 ? -21.878 -19.419 21.491 1.00 82.19 109 GLN A C 1
ATOM 882 O O . GLN A 1 109 ? -22.772 -19.462 22.338 1.00 82.19 109 GLN A O 1
ATOM 887 N N . GLU A 1 110 ? -20.707 -18.832 21.734 1.00 77.12 110 GLU A N 1
ATOM 888 C CA . GLU A 1 110 ? -20.398 -18.199 23.016 1.00 77.12 110 GLU A CA 1
ATOM 889 C C . GLU A 1 110 ? -21.227 -16.923 23.242 1.00 77.12 110 GLU A C 1
ATOM 891 O O . GLU A 1 110 ? -21.783 -16.740 24.324 1.00 77.12 110 GLU A O 1
ATOM 896 N N . LEU A 1 111 ? -21.428 -16.096 22.209 1.00 74.00 111 LEU A N 1
ATOM 897 C CA . LEU A 1 111 ? -22.325 -14.935 22.262 1.00 74.00 111 LEU A CA 1
ATOM 898 C C . LEU A 1 111 ? -23.787 -15.336 22.481 1.00 74.00 111 LEU A C 1
ATOM 900 O O . LEU A 1 111 ? -24.469 -14.699 23.282 1.00 74.00 111 LEU A O 1
ATOM 904 N N . ALA A 1 112 ? -24.262 -16.395 21.821 1.00 79.00 112 ALA A N 1
ATOM 905 C CA . ALA A 1 112 ? -25.605 -16.927 22.041 1.00 79.00 112 ALA A CA 1
ATOM 906 C C . ALA A 1 112 ? -25.776 -17.418 23.486 1.00 79.00 112 ALA A C 1
ATOM 908 O O . ALA A 1 112 ? -26.774 -17.104 24.130 1.00 79.00 112 ALA A O 1
ATOM 909 N N . ARG A 1 113 ? -24.768 -18.110 24.035 1.00 87.31 113 ARG A N 1
ATOM 910 C CA . ARG A 1 113 ? -24.776 -18.580 25.426 1.00 87.31 113 ARG A CA 1
ATOM 911 C C . ARG A 1 113 ? -24.760 -17.428 26.430 1.00 87.31 113 ARG A C 1
ATOM 913 O O . ARG A 1 113 ? -25.489 -17.481 27.416 1.00 87.31 113 ARG A O 1
ATOM 920 N N . VAL A 1 114 ? -23.954 -16.393 26.193 1.00 85.44 114 VAL A N 1
ATOM 921 C CA . VAL A 1 114 ? -23.915 -15.196 27.046 1.00 85.44 114 VAL A CA 1
ATOM 922 C C . VAL A 1 114 ? -25.231 -14.424 26.959 1.00 85.44 114 VAL A C 1
ATOM 924 O O . VAL A 1 114 ? -25.726 -13.980 27.989 1.00 85.44 114 VAL A O 1
ATOM 927 N N . ALA A 1 115 ? -25.832 -14.301 25.773 1.00 80.44 115 ALA A N 1
ATOM 928 C CA . ALA A 1 115 ? -27.139 -13.667 25.608 1.00 80.44 115 ALA A CA 1
ATOM 929 C C . ALA A 1 115 ? -28.238 -14.413 26.386 1.00 80.44 115 ALA A C 1
ATOM 931 O O . ALA A 1 115 ? -29.012 -13.776 27.100 1.00 80.44 115 ALA A O 1
ATOM 932 N N . ASP A 1 116 ? -28.252 -15.746 26.326 1.00 83.88 116 ASP A N 1
ATOM 933 C CA . ASP A 1 116 ? -29.171 -16.599 27.093 1.00 83.88 116 ASP A CA 1
ATOM 934 C C . ASP A 1 116 ? -28.961 -16.473 28.610 1.00 83.88 116 ASP A C 1
ATOM 936 O O . ASP A 1 116 ? -29.917 -16.387 29.385 1.00 83.88 116 ASP A O 1
ATOM 940 N N . GLU A 1 117 ? -27.702 -16.441 29.049 1.00 84.19 117 GLU A N 1
ATOM 941 C CA . GLU A 1 117 ? -27.324 -16.276 30.455 1.00 84.19 117 GLU A CA 1
ATOM 942 C C . GLU A 1 117 ? -27.727 -14.884 30.980 1.00 84.19 117 GLU A C 1
ATOM 944 O O . GLU A 1 117 ? -28.244 -14.760 32.093 1.00 84.19 117 GLU A O 1
ATOM 949 N N . VAL A 1 118 ? -27.548 -13.833 30.172 1.00 79.94 118 VAL A N 1
ATOM 950 C CA . VAL A 1 118 ? -27.969 -12.457 30.485 1.00 79.94 118 VAL A CA 1
ATOM 951 C C . VAL A 1 118 ? -29.496 -12.347 30.530 1.00 79.94 118 VAL A C 1
ATOM 953 O O . VAL A 1 118 ? -30.025 -11.756 31.472 1.00 79.94 118 VAL A O 1
ATOM 956 N N . ALA A 1 119 ? -30.210 -12.964 29.582 1.00 72.56 119 ALA A N 1
ATOM 957 C CA . ALA A 1 119 ? -31.673 -13.005 29.566 1.00 72.56 119 ALA A CA 1
ATOM 958 C C . ALA A 1 119 ? -32.237 -13.698 30.817 1.00 72.56 119 ALA A C 1
ATOM 960 O O . ALA A 1 119 ? -33.155 -13.179 31.453 1.00 72.56 119 ALA A O 1
ATOM 961 N N . ARG A 1 120 ? -31.631 -14.817 31.239 1.00 77.62 120 ARG A N 1
ATOM 962 C CA . ARG A 1 120 ? -31.998 -15.507 32.488 1.00 77.62 120 ARG A CA 1
ATOM 963 C C . ARG A 1 120 ? -31.750 -14.659 33.734 1.00 77.62 120 ARG A C 1
ATOM 965 O O . ARG A 1 120 ? -32.581 -14.659 34.637 1.00 77.62 120 ARG A O 1
ATOM 972 N N . ARG A 1 121 ? -30.622 -13.944 33.803 1.00 76.75 121 ARG A N 1
ATOM 973 C CA . ARG A 1 121 ? -30.266 -13.119 34.974 1.00 76.75 121 ARG A CA 1
ATOM 974 C C . ARG A 1 121 ? -31.112 -11.861 35.112 1.00 76.75 121 ARG A C 1
ATOM 976 O O . ARG A 1 121 ? -31.298 -11.392 36.229 1.00 76.75 121 ARG A O 1
ATOM 983 N N . LEU A 1 122 ? -31.614 -11.319 34.007 1.00 72.81 122 LEU A N 1
ATOM 984 C CA . LEU A 1 122 ? -32.434 -10.110 34.026 1.00 72.81 122 LEU A CA 1
ATOM 985 C C . LEU A 1 122 ? -33.889 -10.357 34.443 1.00 72.81 122 LEU A C 1
ATOM 987 O O . LEU A 1 122 ? -34.614 -9.382 34.605 1.00 72.81 122 LEU A O 1
ATOM 991 N N . GLY A 1 123 ? -34.326 -11.611 34.631 1.00 61.91 123 GLY A N 1
ATOM 992 C CA . GLY A 1 123 ? -35.676 -11.935 35.123 1.00 61.91 123 GLY A CA 1
ATOM 993 C C . GLY A 1 123 ? -36.817 -11.369 34.269 1.00 61.91 123 GLY A C 1
ATOM 994 O O . GLY A 1 123 ? -37.966 -11.355 34.700 1.00 61.91 123 GLY A O 1
ATOM 995 N N . HIS A 1 124 ? -36.501 -10.877 33.073 1.00 49.38 124 HIS A N 1
ATOM 996 C CA . HIS A 1 124 ? -37.454 -10.292 32.159 1.00 49.38 124 HIS A CA 1
ATOM 997 C C . HIS A 1 124 ? -37.950 -11.386 31.228 1.00 49.38 124 HIS A C 1
ATOM 999 O O . HIS A 1 124 ? -37.168 -11.957 30.466 1.00 49.38 124 HIS A O 1
ATOM 1005 N N . ASP A 1 125 ? -39.263 -11.621 31.255 1.00 54.78 125 ASP A N 1
ATOM 1006 C CA . ASP A 1 125 ? -39.980 -12.106 30.082 1.00 54.78 125 ASP A CA 1
ATOM 1007 C C . ASP A 1 125 ? -39.469 -11.308 28.886 1.00 54.78 125 ASP A C 1
ATOM 1009 O O . ASP A 1 125 ? -39.614 -10.082 28.830 1.00 54.78 125 ASP A O 1
ATOM 1013 N N . ALA A 1 126 ? -38.765 -12.004 27.993 1.00 50.78 126 ALA A N 1
ATOM 1014 C CA . ALA A 1 126 ? -38.122 -11.396 26.849 1.00 50.78 126 ALA A CA 1
ATOM 1015 C C . ALA A 1 126 ? -39.151 -10.504 26.140 1.00 50.78 126 ALA A C 1
ATOM 1017 O O . ALA A 1 126 ? -40.233 -11.000 25.796 1.00 50.78 126 ALA A O 1
ATOM 1018 N N . PRO A 1 127 ? -38.867 -9.209 25.898 1.00 51.91 127 PRO A N 1
ATOM 1019 C CA . PRO A 1 127 ? -39.678 -8.466 24.953 1.00 51.91 127 PRO A CA 1
ATOM 1020 C C . PRO A 1 127 ? -39.638 -9.281 23.665 1.00 51.91 127 PRO A C 1
ATOM 1022 O O . PRO A 1 127 ? -38.557 -9.515 23.123 1.00 51.91 127 PRO A O 1
ATOM 1025 N N . LYS A 1 128 ? -40.799 -9.798 23.236 1.00 50.78 128 LYS A N 1
ATOM 1026 C CA . LYS A 1 128 ? -40.954 -10.469 21.944 1.00 50.78 128 LYS A CA 1
ATOM 1027 C C . LYS A 1 128 ? -40.323 -9.545 20.918 1.00 50.78 128 LYS A C 1
ATOM 1029 O O . LYS A 1 128 ? -40.913 -8.521 20.585 1.00 50.78 128 LYS A O 1
ATOM 1034 N N . VAL A 1 129 ? -39.117 -9.882 20.467 1.00 53.94 129 VAL A N 1
ATOM 1035 C CA . VAL A 1 129 ? -38.488 -9.213 19.339 1.00 53.94 129 VAL A CA 1
ATOM 1036 C C . VAL A 1 129 ? -39.479 -9.426 18.200 1.00 53.94 129 VAL A C 1
ATOM 1038 O O . VAL A 1 129 ? -39.734 -10.585 17.857 1.00 53.94 129 VAL A O 1
ATOM 1041 N N . PRO A 1 130 ? -40.145 -8.373 17.693 1.00 53.75 130 PRO A N 1
ATOM 1042 C CA . PRO A 1 130 ? -41.068 -8.552 16.591 1.00 53.75 130 PRO A CA 1
ATOM 1043 C C . PRO A 1 130 ? -40.271 -9.186 15.458 1.00 53.75 130 PRO A C 1
ATOM 1045 O O . PRO A 1 130 ? -39.180 -8.719 15.120 1.00 53.75 130 PRO A O 1
ATOM 1048 N N . ALA A 1 131 ? -40.786 -10.302 14.937 1.00 58.16 131 ALA A N 1
ATOM 1049 C CA . ALA A 1 131 ? -40.217 -10.955 13.772 1.00 58.16 131 ALA A CA 1
ATOM 1050 C C . ALA A 1 131 ? -39.956 -9.884 12.703 1.00 58.16 131 ALA A C 1
ATOM 1052 O O . ALA A 1 131 ? -40.786 -8.980 12.562 1.00 58.16 131 ALA A O 1
ATOM 1053 N N . PRO A 1 132 ? -38.818 -9.941 11.992 1.00 49.56 132 PRO A N 1
ATOM 1054 C CA . PRO A 1 132 ? -38.462 -8.928 11.016 1.00 49.56 132 PRO A CA 1
ATOM 1055 C C . PRO A 1 132 ? -39.617 -8.772 10.032 1.00 49.56 132 PRO A C 1
ATOM 1057 O O . PRO A 1 132 ? -39.899 -9.670 9.238 1.00 49.56 132 PRO A O 1
ATOM 1060 N N . THR A 1 133 ? -40.314 -7.638 10.113 1.00 46.69 133 THR A N 1
ATOM 1061 C CA . THR A 1 133 ? -41.256 -7.233 9.083 1.00 46.69 133 THR A CA 1
ATOM 1062 C C . THR A 1 133 ? -40.451 -7.206 7.799 1.00 46.69 133 THR A C 1
ATOM 1064 O O . THR A 1 133 ? -39.476 -6.462 7.686 1.00 46.69 133 THR A O 1
ATOM 1067 N N . VAL A 1 134 ? -40.814 -8.076 6.858 1.00 53.97 134 VAL A N 1
ATOM 1068 C CA . VAL A 1 134 ? -40.290 -8.062 5.498 1.00 53.97 134 VAL A CA 1
ATOM 1069 C C . VAL A 1 134 ? -40.769 -6.754 4.882 1.00 53.97 134 VAL A C 1
ATOM 1071 O O . VAL A 1 134 ? -41.827 -6.683 4.263 1.00 53.97 134 VAL A O 1
ATOM 1074 N N . THR A 1 135 ? -40.018 -5.683 5.117 1.00 45.12 135 THR A N 1
ATOM 1075 C CA . THR A 1 135 ? -40.182 -4.427 4.407 1.00 45.12 135 THR A CA 1
ATOM 1076 C C . THR A 1 135 ? -39.747 -4.721 2.982 1.00 45.12 135 THR A C 1
ATOM 1078 O O . THR A 1 135 ? -38.555 -4.719 2.667 1.00 45.12 135 THR A O 1
ATOM 1081 N N . GLN A 1 136 ? -40.715 -5.070 2.132 1.00 50.00 136 GLN A N 1
ATOM 1082 C CA . GLN A 1 136 ? -40.519 -5.085 0.691 1.00 50.00 136 GLN A CA 1
ATOM 1083 C C . GLN A 1 136 ? -39.931 -3.728 0.318 1.00 50.00 136 GLN A C 1
ATOM 1085 O O . GLN A 1 136 ? -40.548 -2.681 0.512 1.00 50.00 136 GLN A O 1
ATOM 1090 N N . SER A 1 137 ? -38.676 -3.760 -0.117 1.00 48.78 137 SER A N 1
ATOM 1091 C CA . SER A 1 137 ? -37.983 -2.576 -0.597 1.00 48.78 137 SER A CA 1
ATOM 1092 C C . SER A 1 137 ? -38.756 -2.051 -1.811 1.00 48.78 137 SER A C 1
ATOM 1094 O O . SER A 1 137 ? -39.093 -2.860 -2.681 1.00 48.78 137 SER A O 1
ATOM 1096 N N . PRO A 1 138 ? -39.076 -0.748 -1.888 1.00 53.28 138 PRO A N 1
ATOM 1097 C CA . PRO A 1 138 ? -39.683 -0.189 -3.088 1.00 53.28 138 PRO A CA 1
ATOM 1098 C C . PRO A 1 138 ? -38.747 -0.403 -4.293 1.00 53.28 138 PRO A C 1
ATOM 1100 O O . PRO A 1 138 ? -37.527 -0.502 -4.106 1.00 53.28 138 PRO A O 1
ATOM 1103 N N . PRO A 1 139 ? -39.297 -0.522 -5.516 1.00 53.97 139 PRO A N 1
ATOM 1104 C CA . PRO A 1 139 ? -38.513 -0.803 -6.713 1.00 53.97 139 PRO A CA 1
ATOM 1105 C C . PRO A 1 139 ? -37.417 0.255 -6.910 1.00 53.97 139 PRO A C 1
ATOM 1107 O O . PRO A 1 139 ? -37.601 1.410 -6.516 1.00 53.97 139 PRO A O 1
ATOM 1110 N N . PRO A 1 140 ? -36.264 -0.130 -7.486 1.00 49.41 140 PRO A N 1
ATOM 1111 C CA . PRO A 1 140 ? -35.108 0.744 -7.575 1.00 49.41 140 PRO A CA 1
ATOM 1112 C C . PRO A 1 140 ? -35.436 1.930 -8.482 1.00 49.41 140 PRO A C 1
ATOM 1114 O O . PRO A 1 140 ? -35.577 1.777 -9.691 1.00 49.41 140 PRO A O 1
ATOM 1117 N N . SER A 1 141 ? -35.550 3.116 -7.887 1.00 44.19 141 SER A N 1
ATOM 1118 C CA . SER A 1 141 ? -35.484 4.367 -8.627 1.00 44.19 141 SER A CA 1
ATOM 1119 C C . SER A 1 141 ? -34.083 4.485 -9.229 1.00 44.19 141 SER A C 1
ATOM 1121 O O . SER A 1 141 ? -33.090 4.581 -8.497 1.00 44.19 141 SER A O 1
ATOM 1123 N N . GLU A 1 142 ? -34.015 4.441 -10.555 1.00 48.50 142 GLU A N 1
ATOM 1124 C CA . GLU A 1 142 ? -32.897 4.933 -11.353 1.00 48.50 142 GLU A CA 1
ATOM 1125 C C . GLU A 1 142 ? -32.611 6.385 -10.944 1.00 48.50 142 GLU A C 1
ATOM 1127 O O . GLU A 1 142 ? -33.422 7.246 -11.243 1.00 48.50 142 GLU A O 1
ATOM 1132 N N . ASP A 1 143 ? -31.552 6.630 -10.156 1.00 47.78 143 ASP A N 1
ATOM 1133 C CA . ASP A 1 143 ? -30.793 7.904 -10.089 1.00 47.78 143 ASP A CA 1
ATOM 1134 C C . ASP A 1 143 ? -29.906 7.991 -8.834 1.00 47.78 143 ASP A C 1
ATOM 1136 O O . ASP A 1 143 ? -30.075 8.852 -7.976 1.00 47.78 143 ASP A O 1
ATOM 1140 N N . ASN A 1 144 ? -28.926 7.093 -8.677 1.00 40.97 144 ASN A N 1
ATOM 1141 C CA . ASN A 1 144 ? -27.850 7.288 -7.689 1.00 40.97 144 ASN A CA 1
ATOM 1142 C C . ASN A 1 144 ? -26.548 6.571 -8.090 1.00 40.97 144 ASN A C 1
ATOM 1144 O O . ASN A 1 144 ? -25.952 5.814 -7.323 1.00 40.97 144 ASN A O 1
ATOM 1148 N N . SER A 1 145 ? -26.053 6.845 -9.296 1.00 35.81 145 SER A N 1
ATOM 1149 C CA . SER A 1 145 ? -24.744 6.400 -9.798 1.00 35.81 145 SER A CA 1
ATOM 1150 C C . SER A 1 145 ? -23.557 7.221 -9.251 1.00 35.81 145 SER A C 1
ATOM 1152 O O . SER A 1 145 ? -22.609 7.499 -9.979 1.00 35.81 145 SER A O 1
ATOM 1154 N N . GLY A 1 146 ? -23.587 7.633 -7.976 1.00 39.19 146 GLY A N 1
ATOM 1155 C CA . GLY A 1 146 ? -22.545 8.503 -7.398 1.00 39.19 146 GLY A CA 1
ATOM 1156 C C . GLY A 1 146 ? -22.101 8.188 -5.970 1.00 39.19 146 GLY A C 1
ATOM 1157 O O . GLY A 1 146 ? -21.101 8.733 -5.507 1.00 39.19 146 GLY A O 1
ATOM 1158 N N . ARG A 1 147 ? -22.791 7.300 -5.246 1.00 41.16 147 ARG A N 1
ATOM 1159 C CA . ARG A 1 147 ? -22.407 6.937 -3.874 1.00 41.16 147 ARG A CA 1
ATOM 1160 C C . ARG A 1 147 ? -21.669 5.608 -3.865 1.00 41.16 147 ARG A C 1
ATOM 1162 O O . ARG A 1 147 ? -22.271 4.546 -3.737 1.00 41.16 147 ARG A O 1
ATOM 1169 N N . LEU A 1 148 ? -20.345 5.710 -3.989 1.00 39.50 148 LEU A N 1
ATOM 1170 C CA . LEU A 1 148 ? -19.373 4.685 -3.614 1.00 39.50 148 LEU A CA 1
ATOM 1171 C C . LEU A 1 148 ? -19.765 4.063 -2.266 1.00 39.50 148 LEU A C 1
ATOM 1173 O O . LEU A 1 148 ? -19.480 4.594 -1.194 1.00 39.50 148 LEU A O 1
ATOM 1177 N N . ARG A 1 149 ? -20.413 2.900 -2.332 1.00 37.28 149 ARG A N 1
ATOM 1178 C CA . ARG A 1 149 ? -20.462 1.931 -1.243 1.00 37.28 149 ARG A CA 1
ATOM 1179 C C . ARG A 1 149 ? -19.049 1.364 -1.079 1.00 37.28 149 ARG A C 1
ATOM 1181 O O . ARG A 1 149 ? -18.738 0.289 -1.580 1.00 37.28 149 ARG A O 1
ATOM 1188 N N . LEU A 1 150 ? -18.188 2.098 -0.378 1.00 38.56 150 LEU A N 1
ATOM 1189 C CA . LEU A 1 150 ? -17.018 1.531 0.292 1.00 38.56 150 LEU A CA 1
ATOM 1190 C C . LEU A 1 150 ? -17.542 0.761 1.505 1.00 38.56 150 LEU A C 1
ATOM 1192 O O . LEU A 1 150 ? -17.641 1.266 2.619 1.00 38.56 150 LEU A O 1
ATOM 1196 N N . VAL A 1 151 ? -17.994 -0.460 1.233 1.00 37.44 151 VAL A N 1
ATOM 1197 C CA . VAL A 1 151 ? -18.336 -1.434 2.261 1.00 37.44 151 VAL A CA 1
ATOM 1198 C C . VAL A 1 151 ? -17.031 -1.835 2.942 1.00 37.44 151 VAL A C 1
ATOM 1200 O O . VAL A 1 151 ? -16.130 -2.389 2.316 1.00 37.44 151 VAL A O 1
ATOM 1203 N N . LEU A 1 152 ? -16.950 -1.487 4.224 1.00 38.75 152 LEU A N 1
ATOM 1204 C CA . LEU A 1 152 ? -15.909 -1.837 5.182 1.00 38.75 152 LEU A CA 1
ATOM 1205 C C . LEU A 1 152 ? -15.565 -3.332 5.092 1.00 38.75 152 LEU A C 1
ATOM 1207 O O . LEU A 1 152 ? -16.390 -4.186 5.414 1.00 38.75 152 LEU A O 1
ATOM 1211 N N . SER A 1 153 ? -14.334 -3.642 4.680 1.00 35.62 153 SER A N 1
ATOM 1212 C CA . SER A 1 153 ? -13.743 -4.970 4.860 1.00 35.62 153 SER A CA 1
ATOM 1213 C C . SER A 1 153 ? -13.058 -5.018 6.229 1.00 35.62 153 SER A C 1
ATOM 1215 O O . SER A 1 153 ? -12.263 -4.125 6.527 1.00 35.62 153 SER A O 1
ATOM 1217 N N . PRO A 1 154 ? -13.285 -6.054 7.054 1.00 41.62 154 PRO A N 1
ATOM 1218 C CA . PRO A 1 154 ? -12.558 -6.222 8.303 1.00 41.62 154 PRO A CA 1
ATOM 1219 C C . PRO A 1 154 ? -11.078 -6.504 7.996 1.00 41.62 154 PRO A C 1
ATOM 1221 O O . PRO A 1 154 ? -10.751 -7.484 7.332 1.00 41.62 154 PRO A O 1
ATOM 1224 N N . PHE A 1 155 ? -10.200 -5.593 8.427 1.00 49.16 155 PHE A N 1
ATOM 1225 C CA . PHE A 1 155 ? -8.742 -5.716 8.565 1.00 49.16 155 PHE A CA 1
ATOM 1226 C C . PHE A 1 155 ? -8.036 -6.766 7.683 1.00 49.16 155 PHE A C 1
ATOM 1228 O O . PHE A 1 155 ? -7.469 -7.741 8.176 1.00 49.16 155 PHE A O 1
ATOM 1235 N N . THR A 1 156 ? -7.921 -6.518 6.376 1.00 44.94 156 THR A N 1
ATOM 1236 C CA . THR A 1 156 ? -6.738 -7.013 5.655 1.00 44.94 156 THR A CA 1
ATOM 1237 C C . THR A 1 156 ? -5.564 -6.135 6.057 1.00 44.94 156 THR A C 1
ATOM 1239 O O . THR A 1 156 ? -5.296 -5.122 5.413 1.00 44.94 156 THR A O 1
ATOM 1242 N N . VAL A 1 157 ? -4.893 -6.496 7.153 1.00 53.66 157 VAL A N 1
ATOM 1243 C CA . VAL A 1 157 ? -3.624 -5.877 7.547 1.00 53.66 157 VAL A CA 1
ATOM 1244 C C . VAL A 1 157 ? -2.618 -6.176 6.437 1.00 53.66 157 VAL A C 1
ATOM 1246 O O . VAL A 1 157 ? -2.051 -7.264 6.361 1.00 53.66 157 VAL A O 1
ATOM 1249 N N . ASN A 1 158 ? -2.458 -5.225 5.517 1.00 72.00 158 ASN A N 1
ATOM 1250 C CA . ASN A 1 158 ? -1.378 -5.252 4.545 1.00 72.00 158 ASN A CA 1
ATOM 1251 C C . ASN A 1 158 ? -0.057 -5.078 5.319 1.00 72.00 158 ASN A C 1
ATOM 1253 O O . ASN A 1 158 ? -0.010 -4.343 6.311 1.00 72.00 158 ASN A O 1
ATOM 1257 N N . LEU A 1 159 ? 1.016 -5.743 4.883 1.00 79.69 159 LEU A N 1
ATOM 1258 C CA . LEU A 1 159 ? 2.354 -5.639 5.482 1.00 79.69 159 LEU A CA 1
ATOM 1259 C C . LEU A 1 159 ? 2.779 -4.166 5.630 1.00 79.69 159 LEU A C 1
ATOM 1261 O O . LEU A 1 159 ? 3.377 -3.772 6.630 1.00 79.69 159 LEU A O 1
ATOM 1265 N N . VAL A 1 160 ? 2.387 -3.346 4.655 1.00 84.81 160 VAL A N 1
ATOM 1266 C CA . VAL A 1 160 ? 2.607 -1.897 4.619 1.00 84.81 160 VAL A CA 1
ATOM 1267 C C . VAL A 1 160 ? 1.836 -1.173 5.722 1.00 84.81 160 VAL A C 1
ATOM 1269 O O . VAL A 1 160 ? 2.415 -0.370 6.450 1.00 84.81 160 VAL A O 1
ATOM 1272 N N . THR A 1 161 ? 0.559 -1.507 5.926 1.00 89.44 161 THR A N 1
ATOM 1273 C CA . THR A 1 161 ? -0.258 -0.963 7.022 1.00 89.44 161 THR A CA 1
ATOM 1274 C C . THR A 1 161 ? 0.373 -1.252 8.376 1.00 89.44 161 THR A C 1
ATOM 1276 O O . THR A 1 161 ? 0.502 -0.342 9.193 1.00 89.44 161 THR A O 1
ATOM 1279 N N . PHE A 1 162 ? 0.841 -2.484 8.593 1.00 88.56 162 PHE A N 1
ATOM 1280 C CA . PHE A 1 162 ? 1.548 -2.846 9.820 1.00 88.56 162 PHE A CA 1
ATOM 1281 C C . PHE A 1 162 ? 2.863 -2.069 9.982 1.00 88.56 162 PHE A C 1
ATOM 1283 O O . PHE A 1 162 ? 3.141 -1.546 11.060 1.00 88.56 162 PHE A O 1
ATOM 1290 N N . ALA A 1 163 ? 3.656 -1.939 8.915 1.00 89.69 163 ALA A N 1
ATOM 1291 C CA . ALA A 1 163 ? 4.928 -1.218 8.951 1.00 89.69 163 ALA A CA 1
ATOM 1292 C C . ALA A 1 163 ? 4.760 0.271 9.303 1.00 89.69 163 ALA A C 1
ATOM 1294 O O . ALA A 1 163 ? 5.586 0.817 10.049 1.00 89.69 163 ALA A O 1
ATOM 1295 N N . ILE A 1 164 ? 3.697 0.908 8.796 1.00 92.56 164 ILE A N 1
ATOM 1296 C CA . ILE A 1 164 ? 3.325 2.297 9.105 1.00 92.56 164 ILE A CA 1
ATOM 1297 C C . ILE A 1 164 ? 2.843 2.410 10.556 1.00 92.56 164 ILE A C 1
ATOM 1299 O O . ILE A 1 164 ? 3.324 3.269 11.293 1.00 92.56 164 ILE A O 1
ATOM 1303 N N . PHE A 1 165 ? 1.966 1.508 11.001 1.00 90.38 165 PHE A N 1
ATOM 1304 C CA . PHE A 1 165 ? 1.479 1.477 12.382 1.00 90.38 165 PHE A CA 1
ATOM 1305 C C . PHE A 1 165 ? 2.602 1.306 13.406 1.00 90.38 165 PHE A C 1
ATOM 1307 O O . PHE A 1 165 ? 2.711 2.093 14.346 1.00 90.38 165 PHE A O 1
ATOM 1314 N N . ASP A 1 166 ? 3.471 0.311 13.208 1.00 89.75 166 ASP A N 1
ATOM 1315 C CA . ASP A 1 166 ? 4.631 0.074 14.072 1.00 89.75 166 ASP A CA 1
ATOM 1316 C C . ASP A 1 166 ? 5.585 1.278 14.052 1.00 89.75 166 ASP A C 1
ATOM 1318 O O . ASP A 1 166 ? 6.194 1.597 15.070 1.00 89.75 166 ASP A O 1
ATOM 1322 N N . PHE A 1 167 ? 5.686 1.995 12.925 1.00 94.25 167 PHE A N 1
ATOM 1323 C CA . PHE A 1 167 ? 6.539 3.183 12.834 1.00 94.25 167 PHE A CA 1
ATOM 1324 C C . PHE A 1 167 ? 5.999 4.323 13.690 1.00 94.25 167 PHE A C 1
ATOM 1326 O O . PHE A 1 167 ? 6.713 4.834 14.553 1.00 94.25 167 PHE A O 1
ATOM 1333 N N . LEU A 1 168 ? 4.733 4.690 13.475 1.00 93.81 168 LEU A N 1
ATOM 1334 C CA . LEU A 1 168 ? 4.084 5.779 14.201 1.00 93.81 168 LEU A CA 1
ATOM 1335 C C . LEU A 1 168 ? 4.000 5.474 15.703 1.00 93.81 168 LEU A C 1
ATOM 1337 O O . LEU A 1 168 ? 4.225 6.359 16.527 1.00 93.81 168 LEU A O 1
ATOM 1341 N N . LYS A 1 169 ? 3.776 4.205 16.071 1.00 92.12 169 LYS A N 1
ATOM 1342 C CA . LYS A 1 169 ? 3.800 3.753 17.467 1.00 92.12 169 LYS A CA 1
ATOM 1343 C C . LYS A 1 169 ? 5.184 3.912 18.099 1.00 92.12 169 LYS A C 1
ATOM 1345 O O . LYS A 1 169 ? 5.278 4.400 19.221 1.00 92.12 169 LYS A O 1
ATOM 1350 N N . ARG A 1 170 ? 6.256 3.502 17.407 1.00 93.00 170 ARG A N 1
ATOM 1351 C CA . ARG A 1 170 ? 7.631 3.582 17.938 1.00 93.00 170 ARG A CA 1
ATOM 1352 C C . ARG A 1 170 ? 8.148 5.007 18.042 1.00 93.00 170 ARG A C 1
ATOM 1354 O O . ARG A 1 170 ? 8.882 5.305 18.976 1.00 93.00 170 ARG A O 1
ATOM 1361 N N . ILE A 1 171 ? 7.821 5.859 17.073 1.00 94.19 171 ILE A N 1
ATOM 1362 C CA . ILE A 1 171 ? 8.348 7.225 17.044 1.00 94.19 171 ILE A CA 1
ATOM 1363 C C . ILE A 1 171 ? 7.643 8.128 18.063 1.00 94.19 171 ILE A C 1
ATOM 1365 O O . ILE A 1 171 ? 8.247 9.089 18.531 1.00 94.19 171 ILE A O 1
ATOM 1369 N N . GLY A 1 172 ? 6.386 7.821 18.418 1.00 90.25 172 GLY A N 1
ATOM 1370 C CA . GLY A 1 172 ? 5.637 8.517 19.471 1.00 90.25 172 GLY A CA 1
ATOM 1371 C C . GLY A 1 172 ? 5.364 10.000 19.191 1.00 90.25 172 GLY A C 1
ATOM 1372 O O . GLY A 1 172 ? 4.941 10.722 20.088 1.00 90.25 172 GLY A O 1
ATOM 1373 N N . ARG A 1 173 ? 5.616 10.463 17.963 1.00 93.06 173 ARG A N 1
ATOM 1374 C CA . ARG A 1 173 ? 5.405 11.840 17.506 1.00 93.06 173 ARG A CA 1
ATOM 1375 C C . ARG A 1 173 ? 4.790 11.864 16.104 1.00 93.06 173 ARG A C 1
ATOM 1377 O O . ARG A 1 173 ? 4.947 10.887 15.369 1.00 93.06 173 ARG A O 1
ATOM 1384 N N . PRO A 1 174 ? 4.154 12.975 15.697 1.00 95.75 174 PRO A N 1
ATOM 1385 C CA . PRO A 1 174 ? 3.690 13.137 14.327 1.00 95.75 174 PRO A CA 1
ATOM 1386 C C . PRO A 1 174 ? 4.843 13.033 13.315 1.00 95.75 174 PRO A C 1
ATOM 1388 O O . PRO A 1 174 ? 5.951 13.526 13.565 1.00 95.75 174 PRO A O 1
ATOM 1391 N N . ALA A 1 175 ? 4.585 12.396 12.174 1.00 96.44 175 ALA A N 1
ATOM 1392 C CA . ALA A 1 175 ? 5.566 12.183 11.110 1.00 96.44 175 ALA A CA 1
ATOM 1393 C C . ALA A 1 175 ? 4.964 12.459 9.728 1.00 96.44 175 ALA A C 1
ATOM 1395 O O . ALA A 1 175 ? 3.775 12.253 9.489 1.00 96.44 175 ALA A O 1
ATOM 1396 N N . THR A 1 176 ? 5.787 12.918 8.786 1.00 97.38 176 THR A N 1
ATOM 1397 C CA . THR A 1 176 ? 5.331 13.119 7.400 1.00 97.38 176 THR A CA 1
ATOM 1398 C C . THR A 1 176 ? 5.311 11.798 6.630 1.00 97.38 176 THR A C 1
ATOM 1400 O O . THR A 1 176 ? 6.095 10.895 6.912 1.00 97.38 176 THR A O 1
ATOM 1403 N N . ALA A 1 177 ? 4.489 11.705 5.580 1.00 95.88 177 ALA A N 1
ATOM 1404 C CA . ALA A 1 177 ? 4.506 10.544 4.681 1.00 95.88 177 ALA A CA 1
ATOM 1405 C C . ALA A 1 177 ? 5.893 10.294 4.051 1.00 95.88 177 ALA A C 1
ATOM 1407 O O . ALA A 1 177 ? 6.286 9.147 3.865 1.00 95.88 177 ALA A O 1
ATOM 1408 N N . ALA A 1 178 ? 6.655 11.362 3.776 1.00 95.62 178 ALA A N 1
ATOM 1409 C CA . ALA A 1 178 ? 8.026 11.260 3.275 1.00 95.62 178 ALA A CA 1
ATOM 1410 C C . ALA A 1 178 ? 8.963 10.616 4.308 1.00 95.62 178 ALA A C 1
ATOM 1412 O O . ALA A 1 178 ? 9.692 9.689 3.981 1.00 95.62 178 ALA A O 1
ATOM 1413 N N . GLU A 1 179 ? 8.883 11.037 5.574 1.00 96.25 179 GLU A N 1
ATOM 1414 C CA . GLU A 1 179 ? 9.680 10.449 6.656 1.00 96.25 179 GLU A CA 1
ATOM 1415 C C . GLU A 1 179 ? 9.371 8.955 6.853 1.00 96.25 179 GLU A C 1
ATOM 1417 O O . GLU A 1 179 ? 10.286 8.152 7.042 1.00 96.25 179 GLU A O 1
ATOM 1422 N N . ILE A 1 180 ? 8.093 8.572 6.773 1.00 96.06 180 ILE A N 1
ATOM 1423 C CA . ILE A 1 180 ? 7.657 7.173 6.885 1.00 96.06 180 ILE A CA 1
ATOM 1424 C C . ILE A 1 180 ? 8.199 6.348 5.708 1.00 96.06 180 ILE A C 1
ATOM 1426 O O . ILE A 1 180 ? 8.783 5.285 5.925 1.00 96.06 180 ILE A O 1
ATOM 1430 N N . SER A 1 181 ? 8.038 6.853 4.481 1.00 95.44 181 SER A N 1
ATOM 1431 C CA . SER A 1 181 ? 8.523 6.225 3.245 1.00 95.44 181 SER A CA 1
ATOM 1432 C C . SER A 1 181 ? 10.039 6.007 3.287 1.00 95.44 181 SER A C 1
ATOM 1434 O O . SER A 1 181 ? 10.485 4.866 3.149 1.00 95.44 181 SER A O 1
ATOM 1436 N N . ASP A 1 182 ? 10.818 7.040 3.622 1.00 95.62 182 ASP A N 1
ATOM 1437 C CA . ASP A 1 182 ? 12.283 6.967 3.693 1.00 95.62 182 ASP A CA 1
ATOM 1438 C C . ASP A 1 182 ? 12.758 5.970 4.757 1.00 95.62 182 ASP A C 1
ATOM 1440 O O . ASP A 1 182 ? 13.650 5.149 4.518 1.00 95.62 182 ASP A O 1
ATOM 1444 N N . LYS A 1 183 ? 12.158 6.005 5.953 1.00 95.44 183 LYS A N 1
ATOM 1445 C CA . LYS A 1 183 ? 12.579 5.143 7.069 1.00 95.44 183 LYS A CA 1
ATOM 1446 C C . LYS A 1 183 ? 12.184 3.686 6.879 1.00 95.44 183 LYS A C 1
ATOM 1448 O O . LYS A 1 183 ? 12.891 2.805 7.373 1.00 95.44 183 LYS A O 1
ATOM 1453 N N . ARG A 1 184 ? 11.066 3.419 6.207 1.00 92.19 184 ARG A N 1
ATOM 1454 C CA . ARG A 1 184 ? 10.575 2.057 5.961 1.00 92.19 184 ARG A CA 1
ATOM 1455 C C . ARG A 1 184 ? 10.957 1.505 4.590 1.00 92.19 184 ARG A C 1
ATOM 1457 O O . ARG A 1 184 ? 10.703 0.328 4.357 1.00 92.19 184 ARG A O 1
ATOM 1464 N N . LYS A 1 185 ? 11.605 2.307 3.734 1.00 92.94 185 LYS A N 1
ATOM 1465 C CA . LYS A 1 185 ? 11.909 1.972 2.331 1.00 92.94 185 LYS A CA 1
ATOM 1466 C C . LYS A 1 185 ? 10.652 1.526 1.573 1.00 92.94 185 LYS A C 1
ATOM 1468 O O . LYS A 1 185 ? 10.677 0.534 0.850 1.00 92.94 185 LYS A O 1
ATOM 1473 N N . LEU A 1 186 ? 9.550 2.234 1.807 1.00 91.38 186 LEU A N 1
ATOM 1474 C CA . LEU A 1 186 ? 8.252 1.981 1.182 1.00 91.38 186 LEU A CA 1
ATOM 1475 C C . LEU A 1 186 ? 8.009 2.999 0.077 1.00 91.38 186 LEU A C 1
ATOM 1477 O O . LEU A 1 186 ? 8.466 4.139 0.185 1.00 91.38 186 LEU A O 1
ATOM 1481 N N . ASP A 1 187 ? 7.252 2.605 -0.943 1.00 92.06 187 ASP A N 1
ATOM 1482 C CA . ASP A 1 187 ? 6.809 3.541 -1.966 1.00 92.06 187 ASP A CA 1
ATOM 1483 C C . ASP A 1 187 ? 5.942 4.652 -1.351 1.00 92.06 187 ASP A C 1
ATOM 1485 O O . ASP A 1 187 ? 5.103 4.419 -0.475 1.00 92.06 187 ASP A O 1
ATOM 1489 N N . ARG A 1 188 ? 6.184 5.895 -1.774 1.00 92.12 188 ARG A N 1
ATOM 1490 C CA . ARG A 1 188 ? 5.545 7.064 -1.166 1.00 92.12 188 ARG A CA 1
ATOM 1491 C C . ARG A 1 188 ? 4.057 7.150 -1.506 1.00 92.12 188 ARG A C 1
ATOM 1493 O O . ARG A 1 188 ? 3.292 7.625 -0.663 1.00 92.12 188 ARG A O 1
ATOM 1500 N N . GLU A 1 189 ? 3.650 6.732 -2.702 1.00 91.56 189 GLU A N 1
ATOM 1501 C CA . GLU A 1 189 ? 2.240 6.728 -3.105 1.00 91.56 189 GLU A CA 1
ATOM 1502 C C . GLU A 1 189 ? 1.475 5.674 -2.309 1.00 91.56 189 GLU A C 1
ATOM 1504 O O . GLU A 1 189 ? 0.418 5.975 -1.751 1.00 91.56 189 GLU A O 1
ATOM 1509 N N . GLU A 1 190 ? 2.068 4.491 -2.137 1.00 89.44 190 GLU A N 1
ATOM 1510 C CA . GLU A 1 190 ? 1.484 3.426 -1.318 1.00 89.44 190 GLU A CA 1
ATOM 1511 C C . GLU A 1 190 ? 1.327 3.854 0.153 1.00 89.44 190 GLU A C 1
ATOM 1513 O O . GLU A 1 190 ? 0.283 3.631 0.773 1.00 89.44 190 GLU A O 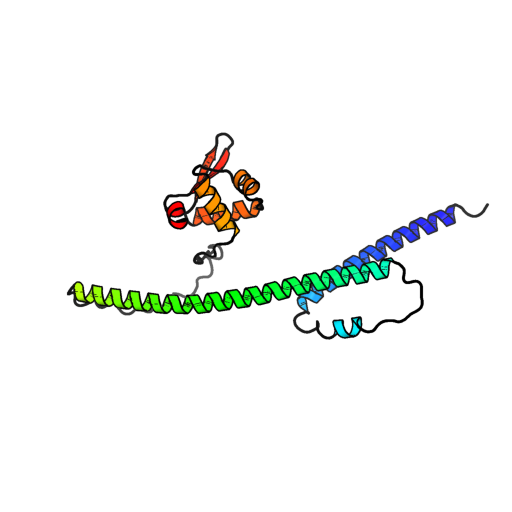1
ATOM 1518 N N . VAL A 1 191 ? 2.327 4.541 0.717 1.00 94.12 191 VAL A N 1
ATOM 1519 C CA . VAL A 1 191 ? 2.239 5.097 2.079 1.00 94.12 191 VAL A CA 1
ATOM 1520 C C . VAL A 1 191 ? 1.099 6.109 2.194 1.00 94.12 191 VAL A C 1
ATOM 1522 O O . VAL A 1 191 ? 0.358 6.076 3.178 1.00 94.12 191 VAL A O 1
ATOM 1525 N N . LEU A 1 192 ? 0.935 6.999 1.213 1.00 94.50 192 LEU A N 1
ATOM 1526 C CA . LEU A 1 192 ? -0.147 7.987 1.211 1.00 94.50 192 LEU A CA 1
ATOM 1527 C C . LEU A 1 192 ? -1.525 7.331 1.108 1.00 94.50 192 LEU A C 1
ATOM 1529 O O . LEU A 1 192 ? -2.432 7.720 1.843 1.00 94.50 192 LEU A O 1
ATOM 1533 N N . GLU A 1 193 ? -1.676 6.327 0.246 1.00 92.75 193 GLU A N 1
ATOM 1534 C CA . GLU A 1 193 ? -2.931 5.589 0.104 1.00 92.75 193 GLU A CA 1
ATOM 1535 C C . GLU A 1 193 ? -3.312 4.886 1.413 1.00 92.75 193 GLU A C 1
ATOM 1537 O O . GLU A 1 193 ? -4.459 4.961 1.863 1.00 92.75 193 GLU A O 1
ATOM 1542 N N . VAL A 1 194 ? -2.345 4.237 2.065 1.00 92.88 194 VAL A N 1
ATOM 1543 C CA . VAL A 1 194 ? -2.592 3.564 3.341 1.00 92.88 194 VAL A CA 1
ATOM 1544 C C . VAL A 1 194 ? -2.913 4.571 4.443 1.00 92.88 194 VAL A C 1
ATOM 1546 O O . VAL A 1 194 ? -3.869 4.353 5.181 1.00 92.88 194 VAL A O 1
ATOM 1549 N N . LEU A 1 195 ? -2.179 5.682 4.545 1.00 94.81 195 LEU A N 1
ATOM 1550 C CA . LEU A 1 195 ? -2.470 6.733 5.528 1.00 94.81 195 LEU A CA 1
ATOM 1551 C C . LEU A 1 195 ? -3.876 7.311 5.344 1.00 94.81 195 LEU A C 1
ATOM 1553 O O . LEU A 1 195 ? -4.575 7.504 6.334 1.00 94.81 195 LEU A O 1
ATOM 1557 N N . TYR A 1 196 ? -4.314 7.511 4.100 1.00 94.50 196 TYR A N 1
ATOM 1558 C CA . TYR A 1 196 ? -5.671 7.967 3.803 1.00 94.50 196 TYR A CA 1
ATOM 1559 C C . TYR A 1 196 ? -6.736 6.962 4.264 1.00 94.50 196 TYR A C 1
ATOM 1561 O O . TYR A 1 196 ? -7.730 7.343 4.876 1.00 94.50 196 TYR A O 1
ATOM 1569 N N . ARG A 1 197 ? -6.520 5.659 4.048 1.00 91.81 197 ARG A N 1
ATOM 1570 C CA . ARG A 1 197 ? -7.436 4.623 4.562 1.00 91.81 197 ARG A CA 1
ATOM 1571 C C . ARG A 1 197 ? -7.476 4.607 6.094 1.00 91.81 197 ARG A C 1
ATOM 1573 O O . ARG A 1 197 ? -8.552 4.532 6.675 1.00 91.81 197 ARG A O 1
ATOM 1580 N N . LEU A 1 198 ? -6.321 4.738 6.749 1.00 91.88 198 LEU A N 1
ATOM 1581 C CA . LEU A 1 198 ? -6.239 4.793 8.213 1.00 91.88 198 LEU A CA 1
ATOM 1582 C C . LEU A 1 198 ? -6.889 6.047 8.807 1.00 91.88 198 LEU A C 1
ATOM 1584 O O . LEU A 1 198 ? -7.423 5.987 9.916 1.00 91.88 198 LEU A O 1
ATOM 1588 N N . GLU A 1 199 ? -6.854 7.160 8.078 1.00 94.06 199 GLU A N 1
ATOM 1589 C CA . GLU A 1 199 ? -7.593 8.379 8.405 1.00 94.06 199 GLU A CA 1
ATOM 1590 C C . GLU A 1 199 ? -9.107 8.136 8.341 1.00 94.06 199 GLU A C 1
ATOM 1592 O O . GLU A 1 199 ? -9.811 8.431 9.306 1.00 94.06 199 GLU A O 1
ATOM 1597 N N . LEU A 1 200 ? -9.604 7.518 7.260 1.00 92.62 200 LEU A N 1
ATOM 1598 C CA . LEU A 1 200 ? -11.025 7.168 7.116 1.00 92.62 200 LEU A CA 1
ATOM 1599 C C . LEU A 1 200 ? -11.522 6.233 8.231 1.00 92.62 200 LEU A C 1
ATOM 1601 O O . LEU A 1 200 ? -12.651 6.374 8.700 1.00 92.62 200 LEU A O 1
ATOM 1605 N N . ASP A 1 201 ? -10.669 5.321 8.700 1.00 89.44 201 ASP A N 1
ATOM 1606 C CA . ASP A 1 201 ? -10.982 4.403 9.801 1.00 89.44 201 ASP A CA 1
ATOM 1607 C C . ASP A 1 201 ? -10.878 5.060 11.200 1.00 89.44 201 ASP A C 1
ATOM 1609 O O . ASP A 1 201 ? -11.192 4.433 12.228 1.00 89.44 201 ASP A O 1
ATOM 1613 N N . GLY A 1 202 ? -10.438 6.323 11.269 1.00 93.62 202 GLY A N 1
ATOM 1614 C CA . GLY A 1 202 ? -10.219 7.079 12.506 1.00 93.62 202 GLY A CA 1
ATOM 1615 C C . GLY A 1 202 ? -9.047 6.560 13.348 1.00 93.62 202 GLY A C 1
ATOM 1616 O O . GLY A 1 202 ? -9.026 6.734 14.570 1.00 93.62 202 GLY A O 1
ATOM 1617 N N . LEU A 1 203 ? -8.105 5.853 12.723 1.00 93.06 203 LEU A N 1
ATOM 1618 C CA . LEU A 1 203 ? -6.935 5.253 13.372 1.00 93.06 203 LEU A CA 1
ATOM 1619 C C . LEU A 1 203 ? -5.720 6.187 13.353 1.00 93.06 203 LEU A C 1
ATOM 1621 O O . LEU A 1 203 ? -4.866 6.123 14.239 1.00 93.06 203 LEU A O 1
ATOM 1625 N N . VAL A 1 204 ? -5.659 7.056 12.350 1.00 95.19 204 VAL A N 1
ATOM 1626 C CA . VAL A 1 204 ? -4.639 8.089 12.188 1.00 95.19 204 VAL A CA 1
ATOM 1627 C C . VAL A 1 204 ? -5.340 9.435 12.062 1.00 95.19 204 VAL A C 1
ATOM 1629 O O . VAL A 1 204 ? -6.368 9.543 11.403 1.00 95.19 204 VAL A O 1
ATOM 1632 N N . GLU A 1 205 ? -4.774 10.456 12.685 1.00 96.25 205 GLU A N 1
ATOM 1633 C CA . GLU A 1 205 ? -5.137 11.854 12.464 1.00 96.25 205 GLU A CA 1
ATOM 1634 C C . GLU A 1 205 ? -3.953 12.593 11.845 1.00 96.25 205 GLU A C 1
ATOM 1636 O O . GLU A 1 205 ? -2.811 12.120 11.903 1.00 96.25 205 GLU A O 1
ATOM 1641 N N . TRP A 1 206 ? -4.212 13.743 11.231 1.00 97.00 206 TRP A N 1
ATOM 1642 C CA . TRP A 1 206 ? -3.152 14.587 10.706 1.00 97.00 206 TRP A CA 1
ATOM 1643 C C . TRP A 1 206 ? -3.353 16.050 11.065 1.00 97.00 206 TRP A C 1
ATOM 1645 O O . TRP A 1 206 ? -4.475 16.531 11.185 1.00 97.00 206 TRP A O 1
ATOM 1655 N N . ASP A 1 207 ? -2.231 16.7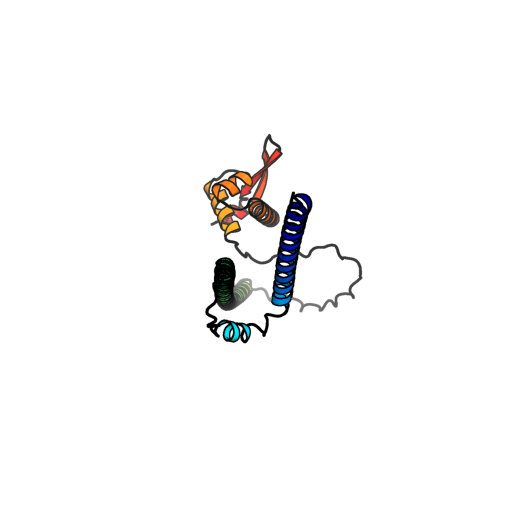48 11.181 1.00 96.50 207 ASP A N 1
ATOM 1656 C CA . ASP A 1 207 ? -2.158 18.198 11.305 1.00 96.50 207 ASP A CA 1
ATOM 1657 C C . ASP A 1 207 ? -1.224 18.757 10.222 1.00 96.50 207 ASP A C 1
ATOM 1659 O O . ASP A 1 207 ? -0.582 18.008 9.476 1.00 96.50 207 ASP A O 1
ATOM 1663 N N . THR A 1 208 ? -1.147 20.074 10.099 1.00 96.25 208 THR A N 1
ATOM 1664 C CA . THR A 1 208 ? -0.322 20.761 9.109 1.00 96.25 208 THR A CA 1
ATOM 1665 C C . THR A 1 208 ? 0.825 21.493 9.787 1.00 96.25 208 THR A C 1
ATOM 1667 O O . THR A 1 208 ? 0.621 22.293 10.694 1.00 96.25 208 THR A O 1
ATOM 1670 N N . ASP A 1 209 ? 2.052 21.254 9.328 1.00 93.75 209 ASP A N 1
ATOM 1671 C CA . ASP A 1 209 ? 3.215 21.978 9.840 1.00 93.75 209 ASP A CA 1
ATOM 1672 C C . ASP A 1 209 ? 3.310 23.415 9.282 1.00 93.75 209 ASP A C 1
ATOM 1674 O O . ASP A 1 209 ? 2.570 23.830 8.384 1.00 93.75 209 ASP A O 1
ATOM 1678 N N . ARG A 1 210 ? 4.302 24.179 9.765 1.00 93.38 210 ARG A N 1
ATOM 1679 C CA . ARG A 1 210 ? 4.612 25.542 9.281 1.00 93.38 210 ARG A CA 1
ATOM 1680 C C . ARG A 1 210 ? 4.922 25.628 7.777 1.00 93.38 210 ARG A C 1
ATOM 1682 O O . ARG A 1 210 ? 4.930 26.719 7.216 1.00 93.38 210 ARG A O 1
ATOM 1689 N N . TYR A 1 211 ? 5.199 24.496 7.133 1.00 94.25 211 TYR A N 1
ATOM 1690 C CA . TYR A 1 211 ? 5.476 24.362 5.705 1.00 94.25 211 TYR A CA 1
ATOM 1691 C C . TYR A 1 211 ? 4.285 23.786 4.925 1.00 94.25 211 TYR A C 1
ATOM 1693 O O . TYR A 1 211 ? 4.452 23.398 3.767 1.00 94.25 211 TYR A O 1
ATOM 1701 N N . LYS A 1 212 ? 3.090 23.735 5.533 1.00 93.25 212 LYS A N 1
ATOM 1702 C CA . LYS A 1 212 ? 1.861 23.167 4.957 1.00 93.25 212 LYS A CA 1
ATOM 1703 C C . LYS A 1 212 ? 1.984 21.681 4.592 1.00 93.25 212 LYS A C 1
ATOM 1705 O O . LYS A 1 212 ? 1.309 21.202 3.681 1.00 93.25 212 LYS A O 1
ATOM 1710 N N . ARG A 1 213 ? 2.843 20.933 5.286 1.00 93.56 213 ARG A N 1
ATOM 1711 C CA . ARG A 1 213 ? 2.980 19.480 5.130 1.00 93.56 213 ARG A CA 1
ATOM 1712 C C . ARG A 1 213 ? 2.083 18.769 6.132 1.00 93.56 213 ARG A C 1
ATOM 1714 O O . ARG A 1 213 ? 2.051 19.145 7.299 1.00 93.56 213 ARG A O 1
ATOM 1721 N N . LYS A 1 214 ? 1.413 17.707 5.682 1.00 96.19 214 LYS A N 1
ATOM 1722 C CA . LYS A 1 214 ? 0.633 16.830 6.559 1.00 96.19 214 LYS A CA 1
ATOM 1723 C C . LYS A 1 214 ? 1.556 16.009 7.463 1.00 96.19 214 LYS A C 1
ATOM 1725 O O . LYS A 1 214 ? 2.421 15.275 6.970 1.00 96.19 214 LYS A O 1
ATOM 1730 N N . LEU A 1 215 ? 1.353 16.141 8.766 1.00 97.12 215 LEU A N 1
ATOM 1731 C CA . LEU A 1 215 ? 1.978 15.372 9.832 1.00 97.12 215 LEU A CA 1
ATOM 1732 C C . LEU A 1 215 ? 0.949 14.397 10.390 1.00 97.12 215 LEU A C 1
ATOM 1734 O O . LEU A 1 215 ? -0.059 14.830 10.926 1.00 97.12 215 LEU A O 1
ATOM 1738 N N . TYR A 1 216 ? 1.214 13.102 10.277 1.00 97.62 216 TYR A N 1
ATOM 1739 C CA . TYR A 1 216 ? 0.306 12.036 10.686 1.00 97.62 216 TYR A CA 1
ATOM 1740 C C . TYR A 1 216 ? 0.695 11.491 12.062 1.00 97.62 216 TYR A C 1
ATOM 1742 O O . TYR A 1 216 ? 1.881 11.256 12.317 1.00 97.62 216 TYR A O 1
ATOM 1750 N N . ALA A 1 217 ? -0.289 11.255 12.926 1.00 96.62 217 ALA A N 1
ATOM 1751 C CA . ALA A 1 217 ? -0.129 10.668 14.255 1.00 96.62 217 ALA A CA 1
ATOM 1752 C C . ALA A 1 217 ? -1.214 9.613 14.522 1.00 96.62 217 ALA A C 1
ATOM 1754 O O . ALA A 1 217 ? -2.288 9.643 13.926 1.00 96.62 217 ALA A O 1
ATOM 1755 N N . LEU A 1 218 ? -0.935 8.655 15.409 1.00 95.00 218 LEU A N 1
ATOM 1756 C CA . LEU A 1 218 ? -1.939 7.668 15.816 1.00 95.00 218 LEU A CA 1
ATOM 1757 C C . LEU A 1 218 ? -2.943 8.298 16.781 1.00 95.00 218 LEU A C 1
ATOM 1759 O O . LEU A 1 218 ? -2.545 8.875 17.791 1.00 95.00 218 LEU A O 1
ATOM 1763 N N . THR A 1 219 ? -4.232 8.087 16.523 1.00 94.62 219 THR A N 1
ATOM 1764 C CA . THR A 1 219 ? -5.289 8.421 17.486 1.00 94.62 219 THR A CA 1
ATOM 1765 C C . THR A 1 219 ? -5.244 7.449 18.674 1.00 94.62 219 THR A C 1
ATOM 1767 O O . THR A 1 219 ? -4.663 6.364 18.560 1.00 94.62 219 THR A O 1
ATOM 1770 N N . PRO A 1 220 ? -5.913 7.732 19.809 1.00 91.50 220 PRO A N 1
ATOM 1771 C CA . PRO A 1 220 ? -6.036 6.757 20.898 1.00 91.50 220 PRO A CA 1
ATOM 1772 C C . PRO A 1 220 ? -6.615 5.408 20.436 1.00 91.50 220 PRO A C 1
ATOM 1774 O O . PRO A 1 220 ? -6.173 4.350 20.888 1.00 91.50 220 PRO A O 1
ATOM 1777 N N . LYS A 1 221 ? -7.551 5.442 19.474 1.00 90.44 221 LYS A N 1
ATOM 1778 C CA . LYS A 1 221 ? -8.114 4.253 18.818 1.00 90.44 221 LYS A CA 1
ATOM 1779 C C . LYS A 1 221 ? -7.047 3.507 18.009 1.00 90.44 221 LYS A C 1
ATOM 1781 O O . LYS A 1 221 ? -6.955 2.287 18.116 1.00 90.44 221 LYS A O 1
ATOM 1786 N N . GLY A 1 222 ? -6.212 4.226 17.258 1.00 89.75 222 GLY A N 1
ATOM 1787 C CA . GLY A 1 222 ? -5.056 3.664 16.560 1.00 89.75 222 GLY A CA 1
ATOM 1788 C C . GLY A 1 222 ? -4.045 3.023 17.511 1.00 89.75 222 GLY A C 1
ATOM 1789 O O . GLY A 1 222 ? -3.630 1.887 17.304 1.00 89.75 222 GLY A O 1
ATOM 1790 N N . VAL A 1 223 ? -3.693 3.695 18.608 1.00 87.62 223 VAL A N 1
ATOM 1791 C CA . VAL A 1 223 ? -2.764 3.150 19.613 1.00 87.62 223 VAL A CA 1
ATOM 1792 C C . VAL A 1 223 ? -3.313 1.867 20.241 1.00 87.62 223 VAL A C 1
ATOM 1794 O O . VAL A 1 223 ? -2.550 0.922 20.439 1.00 87.62 223 VAL A O 1
ATOM 1797 N N . ALA A 1 224 ? -4.617 1.810 20.530 1.00 85.25 224 ALA A N 1
ATOM 1798 C CA . ALA A 1 224 ? -5.271 0.604 21.033 1.00 85.25 224 ALA A CA 1
ATOM 1799 C C . ALA A 1 224 ? -5.278 -0.531 19.997 1.00 85.25 224 ALA A C 1
ATOM 1801 O O . ALA A 1 224 ? -4.990 -1.665 20.357 1.00 85.25 224 ALA A O 1
ATOM 1802 N N . ALA A 1 225 ? -5.533 -0.226 18.721 1.00 81.12 225 ALA A N 1
ATOM 1803 C CA . ALA A 1 225 ? -5.482 -1.203 17.629 1.00 81.12 225 ALA A CA 1
ATOM 1804 C C . ALA A 1 225 ? -4.061 -1.723 17.340 1.00 81.12 225 ALA A C 1
ATOM 1806 O O . ALA A 1 225 ? -3.896 -2.787 16.751 1.00 81.12 225 ALA A O 1
ATOM 1807 N N . ALA A 1 226 ? -3.035 -0.970 17.740 1.00 71.81 226 ALA A N 1
ATOM 1808 C CA . ALA A 1 226 ? -1.634 -1.336 17.583 1.00 71.81 226 ALA A CA 1
ATOM 1809 C C . ALA A 1 226 ? -1.060 -2.120 18.778 1.00 71.81 226 ALA A C 1
ATOM 1811 O O . ALA A 1 226 ? 0.136 -2.437 18.764 1.00 71.81 226 ALA A O 1
ATOM 1812 N N . LYS A 1 227 ? -1.838 -2.337 19.847 1.00 67.31 227 LYS A N 1
ATOM 1813 C CA . LYS A 1 227 ? -1.468 -3.192 20.986 1.00 67.31 227 LYS A CA 1
ATOM 1814 C C . LYS A 1 227 ? -1.833 -4.637 20.693 1.00 67.31 227 LYS A C 1
ATOM 1816 O O . LYS A 1 227 ? -0.956 -5.476 20.983 1.00 67.31 227 LYS A O 1
#

Organism: Pseudomonas nitroreducens (NCBI:txid46680)

pLDDT: mean 70.74, std 18.36, range [35.62, 97.62]

Secondary structure (DSSP, 8-state):
---HHHHHHHHHHHHHHHHHHHHHHHHHHHHHHHHHHHHTTT-HHHHHHHHTS-----S---HHHHHHHHHHHHHHHHHHHHHHHHHHHHHHHHHHHHHHHHHHHHHHHHHHHHHHHHHHHTT-------------PPP--S--TT------------HHHHHHHHHHHHH-S-EEHHHHHHHHT--HHHHHHHHHHHHHTTSEEEEE-TTS-EEEEE-HHHHHHT-